Protein 7L0J (pdb70)

CATH classification: 2.10.60.10

Foldseek 3Di:
DAAWDKAWDKDACVVPPWWDPDGIDTQIWIDHHQDVVGDDPAPHADPVLNVQNVCVVVPDDDPDHKDKGAPDWAWDFTWTADPNDIDTDIDIRRHRDGIHID/DDDDPFAKEWWDADPVDDDGPLVQFPWDPPVPDDDIMTTGDAEQKKKWKWKAFDDDIHTHTIDDDNYDDPQACAAAWDWDWDDDPDVGITMTMTMYGHHHRRVDHDDDD

Organism: Homo sapiens (NCBI:txid9606)

Secondary structure (DSSP, 8-state):
--BSEEE--EEE-SSSSSEEE-SEEE--EEESB--SS--SSSPPPPHHHHHHHHHHHTT---SS---EEEEEEEEEEEEEEETTEEEEEEEEEEEEEEEEE-/----SS-EEEEEE-TT-EE-SGGGEEE---SS-SSEEEEESS-S-EEEEEEE-SS-EEEEEEEE-SS--TTTT-SS---EEEEEEETTEEEEEEEE-STTTTS--S---

Sequence (211 aa):
DGPCALRELSVDLRAERSVLIPETYQANNCQGVCGWPQSDRNPRYGNHVVLLLKMQARGAALARPPCCVPTAYAGKLLISLSEERISAHHVPNMVATEC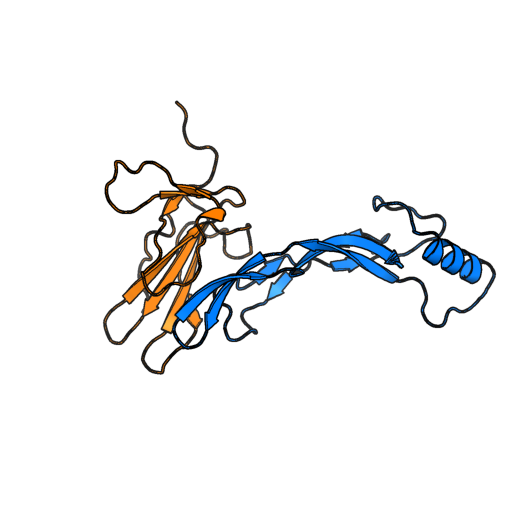GCRHMPPNRRTCVFFEAPGVRGSTKTLGELLDTGTELPRAIRCLYSRCCFGIWNLTQDRAQVEMQGCRDSDEPGCESLHCDPSPRAHPSPGSTLFTCSCGTDFCNANYSHLP

GO terms:
  GO:0005114 type II transforming growth factor beta receptor binding (F, IDA)
  GO:0005576 extracellular region (C, IDA)
  GO:0005576 extracellular region (C, EXP)
  GO:0001880 Mullerian duct regression (P, IMP)
  GO:0005515 protein binding (F, IPI)
  GO:0005179 hormone activity (F, TAS)
  GO:0005576 extracellular region (C, TAS)
  GO:0007267 cell-cell signaling (P, TAS)
  GO:0007530 sex determination (P, TAS)
  GO:0001880 Mullerian duct regression (P, IDA)
  GO:1990262 anti-Mullerian hormone receptor signaling pathway (P, IDA)
  GO:0060391 positive regulation of SMAD protein signal transduction (P, IDA)
  GO:0007548 sex differentiation (P, TAS)
  GO:0010628 positive regulation of gene expression (P, IMP)
  GO:0005102 signaling receptor binding (F, IPI)

Solvent-accessible surface area: 12312 Å² total; per-residue (Å²): 144,30,62,0,34,70,61,148,82,65,48,60,11,124,90,87,221,38,10,0,9,0,46,19,8,62,11,32,67,11,90,23,85,18,30,108,108,30,89,20,252,25,79,155,25,44,123,126,3,27,105,30,9,63,95,67,75,178,73,34,113,32,117,127,67,21,59,17,46,28,48,34,114,43,23,13,20,12,1,14,23,66,156,121,116,10,19,11,78,125,35,81,104,33,19,6,62,65,2,9,6,139,232,147,101,83,128,96,28,5,0,11,23,75,42,16,138,42,19,156,43,32,0,117,94,15,9,72,72,52,123,36,45,122,125,170,84,88,10,0,60,1,68,134,12,113,0,0,2,0,0,14,26,33,57,173,119,188,50,113,50,26,0,10,0,1,9,25,27,86,11,74,27,11,133,36,116,129,6,104,19,48,85,27,11,120,34,30,133,50,22,36,5,26,7,5,24,0,16,45,69,100,13,0,42,106,48,101,130,43,157

Nearest PDB structures (foldseek):
  7l0j-assembly1_B-2  TM=1.009E+00  e=2.112E-21  Homo sapiens
  7ppc-assembly1_I  TM=7.494E-01  e=2.509E-03  Homo sapiens
  7ppc-assembly2_L  TM=6.932E-01  e=8.449E-03  Homo sapiens
  7ppc-assembly1_J  TM=5.714E-01  e=1.013E-01  Homo sapiens
  5j67-assembly2_B  TM=2.934E-01  e=8.381E+00  Homo sapiens

Structure (mmCIF, N/CA/C/O backbone):
data_7L0J
#
_entry.id   7L0J
#
_cell.length_a   66.376
_cell.length_b   66.376
_cell.length_c   125.922
_cell.angle_alpha   90.000
_cell.angle_beta   90.000
_cell.angle_gamma   90.000
#
_symmetry.space_group_name_H-M   'P 41 21 2'
#
loop_
_entity.id
_entity.type
_entity.pdbx_description
1 polymer 'Muellerian-inhibiting factor'
2 polymer 'Anti-Muellerian hormone type-2 receptor'
3 non-polymer 2-acetamido-2-deoxy-beta-D-glucopyranose
4 non-polymer 'SULFATE ION'
#
loop_
_atom_site.group_PDB
_atom_site.id
_atom_site.type_symbol
_atom_site.label_atom_id
_atom_site.label_alt_id
_atom_site.label_comp_id
_atom_site.label_asym_id
_atom_site.label_entity_id
_atom_site.label_seq_id
_atom_site.pdbx_PDB_ins_code
_atom_site.Cartn_x
_atom_site.Cartn_y
_atom_site.Cartn_z
_atom_site.occupancy
_atom_site.B_iso_or_equiv
_atom_site.auth_seq_id
_atom_site.auth_comp_id
_atom_site.auth_asym_id
_atom_site.auth_atom_id
_atom_site.pdbx_PDB_model_num
ATOM 1 N N . ASP A 1 8 ? -17.78833 -17.42435 15.37341 1.000 95.74836 459 ASP A N 1
ATOM 2 C CA . ASP A 1 8 ? -17.67877 -16.56561 14.19977 1.000 97.62017 459 ASP A CA 1
ATOM 3 C C . ASP A 1 8 ? -17.51029 -15.11062 14.63082 1.000 95.33010 459 ASP A C 1
ATOM 4 O O . ASP A 1 8 ? -16.60382 -14.78670 15.39868 1.000 91.71021 459 ASP A O 1
ATOM 9 N N . GLY A 1 9 ? -18.38710 -14.23743 14.13958 1.000 93.09261 460 GLY A N 1
ATOM 10 C CA . GLY A 1 9 ? -18.35739 -12.84198 14.50768 1.000 89.92482 460 GLY A CA 1
ATOM 11 C C . GLY A 1 9 ? -18.00731 -11.93421 13.34610 1.000 89.37451 460 GLY A C 1
ATOM 12 O O . GLY A 1 9 ? -18.03519 -12.33832 12.17935 1.000 88.83303 460 GLY A O 1
ATOM 13 N N . PRO A 1 10 ? -17.66883 -10.68278 13.64638 1.000 84.79911 461 PRO A N 1
ATOM 14 C CA . PRO A 1 10 ? -17.33236 -9.72944 12.58363 1.000 87.58103 461 PRO A CA 1
ATOM 15 C C . PRO A 1 10 ? -15.95653 -10.01258 11.99993 1.000 87.51455 461 PRO A C 1
ATOM 16 O O . PRO A 1 10 ? -15.18465 -10.83062 12.50404 1.000 86.72951 461 PRO A O 1
ATOM 20 N N . CYS A 1 11 ? -15.65805 -9.31179 10.90710 1.000 85.14833 462 CYS A N 1
ATOM 21 C CA . CYS A 1 11 ? -14.36125 -9.44676 10.25569 1.000 79.18623 462 CYS A CA 1
ATOM 22 C C . CYS A 1 11 ? -13.25210 -9.02502 11.20812 1.000 81.22312 462 CYS A C 1
ATOM 23 O O . CYS A 1 11 ? -13.20161 -7.87177 11.64673 1.000 85.17305 462 CYS A O 1
ATOM 26 N N . ALA A 1 12 ? -12.36916 -9.96381 11.53442 1.000 77.52961 463 ALA A N 1
ATOM 27 C CA . ALA A 1 12 ? -11.30056 -9.70062 12.48574 1.000 74.28336 463 ALA A CA 1
ATOM 28 C C . ALA A 1 12 ? -10.15228 -10.66407 12.22282 1.000 70.53612 463 ALA A C 1
ATOM 29 O O . ALA A 1 12 ? -10.26786 -11.61190 11.43984 1.000 73.30357 463 ALA A O 1
ATOM 31 N N . LEU A 1 13 ? -9.03806 -10.40706 12.90146 1.000 68.17827 464 LEU A N 1
ATOM 32 C CA . LEU A 1 13 ? -7.83352 -11.21147 12.76357 1.000 67.32405 464 LEU A CA 1
ATOM 33 C C . LEU A 1 13 ? -7.89776 -12.39610 13.71756 1.000 66.30939 464 LEU A C 1
ATOM 34 O O . LEU A 1 13 ? -8.12086 -12.22138 14.91927 1.000 73.36188 464 LEU A O 1
ATOM 39 N N . ARG A 1 14 ? -7.70475 -13.59663 13.17979 1.000 64.94925 465 ARG A N 1
ATOM 40 C CA . ARG A 1 14 ? -7.75808 -14.83285 13.93760 1.000 66.50893 465 ARG A CA 1
ATOM 41 C C . ARG A 1 14 ? -6.40774 -15.52889 13.85456 1.000 67.11901 465 ARG A C 1
ATOM 42 O O . ARG A 1 14 ? -5.69884 -15.42583 12.84767 1.000 70.08360 465 ARG A O 1
ATOM 50 N N . GLU A 1 15 ? -6.05480 -16.23582 14.92246 1.000 61.92847 466 GLU A N 1
ATOM 51 C CA . GLU A 1 15 ? -4.80824 -16.98411 14.93304 1.000 62.51174 466 GLU A CA 1
ATOM 52 C C . GLU A 1 15 ? -4.88843 -18.15022 13.95788 1.000 65.45954 466 GLU A C 1
ATOM 53 O O . GLU A 1 15 ? -5.94551 -18.76122 13.77860 1.000 66.63869 466 GLU A O 1
ATOM 59 N N . LEU A 1 16 ? -3.76366 -18.44510 13.31173 1.000 64.13292 467 LEU A N 1
ATOM 60 C CA . LEU A 1 16 ? -3.68730 -19.55670 12.37184 1.000 57.78802 467 LEU A CA 1
ATOM 61 C C . LEU A 1 16 ? -2.24224 -20.01393 12.28862 1.000 62.28310 467 LEU A C 1
ATOM 62 O O . LEU A 1 16 ? -1.36981 -19.24075 11.88310 1.000 67.17727 467 LEU A O 1
ATOM 67 N N . SER A 1 17 ? -1.99338 -21.26097 12.67203 1.000 63.86730 468 SER A N 1
ATOM 68 C CA . SER A 1 17 ? -0.65248 -21.81701 12.60706 1.000 61.50410 468 SER A CA 1
ATOM 69 C C . SER A 1 17 ? -0.35570 -22.31748 11.20043 1.000 65.16410 468 SER A C 1
ATOM 70 O O . SER A 1 17 ? -1.20183 -22.94211 10.55454 1.000 71.83160 468 SER A O 1
ATOM 73 N N . VAL A 1 18 ? 0.85204 -22.03221 10.72470 1.000 60.22825 469 VAL A N 1
ATOM 74 C CA . VAL A 1 18 ? 1.32102 -22.48437 9.42283 1.000 59.80245 469 VAL A CA 1
ATOM 75 C C . VAL A 1 18 ? 2.58718 -23.29666 9.63938 1.000 62.39131 469 VAL A C 1
ATOM 76 O O . VAL A 1 18 ? 3.47816 -22.88151 10.39226 1.000 65.62030 469 VAL A O 1
ATOM 80 N N . ASP A 1 19 ? 2.65402 -24.45602 8.99061 1.000 62.29886 470 ASP A N 1
ATOM 81 C CA . ASP A 1 19 ? 3.75831 -25.39207 9.13943 1.000 63.94831 470 ASP A CA 1
ATOM 82 C C . ASP A 1 19 ? 4.69678 -25.24439 7.94785 1.000 63.30465 470 ASP A C 1
ATOM 83 O O . ASP A 1 19 ? 4.26987 -25.38122 6.79659 1.000 66.05597 470 ASP A O 1
ATOM 88 N N . LEU A 1 20 ? 5.96883 -24.96446 8.22514 1.000 70.13557 471 LEU A N 1
ATOM 89 C CA . LEU A 1 20 ? 6.98224 -24.82592 7.18802 1.000 70.56581 471 LEU A CA 1
ATOM 90 C C . LEU A 1 20 ? 7.87229 -26.05438 7.05400 1.000 74.49639 471 LEU A C 1
ATOM 91 O O . LEU A 1 20 ? 8.76729 -26.06262 6.20265 1.000 75.46874 471 LEU A O 1
ATOM 96 N N . ARG A 1 21 ? 7.65863 -27.08689 7.87361 1.000 71.86996 472 ARG A N 1
ATOM 97 C CA . ARG A 1 21 ? 8.37564 -28.34048 7.67614 1.000 73.44372 472 ARG A CA 1
ATOM 98 C C . ARG A 1 21 ? 7.98750 -29.01350 6.36818 1.000 78.18278 472 ARG A C 1
ATOM 99 O O . ARG A 1 21 ? 8.75834 -29.82828 5.85052 1.000 81.87683 472 ARG A O 1
ATOM 107 N N . ALA A 1 22 ? 6.80928 -28.69315 5.82813 1.000 76.18037 473 ALA A N 1
ATOM 108 C CA . ALA A 1 22 ? 6.45872 -29.15509 4.49078 1.000 78.48912 473 ALA A CA 1
ATOM 109 C C . ALA A 1 22 ? 7.37404 -28.53342 3.44486 1.000 81.99957 473 ALA A C 1
ATOM 110 O O . ALA A 1 22 ? 7.81654 -29.21488 2.51221 1.000 85.36050 473 ALA A O 1
ATOM 112 N N . GLU A 1 23 ? 7.66910 -27.24257 3.58608 1.000 82.00357 474 GLU A N 1
ATOM 113 C CA . GLU A 1 23 ? 8.63146 -26.59157 2.70899 1.000 77.59529 474 GLU A CA 1
ATOM 114 C C . GLU A 1 23 ? 10.00291 -27.22986 2.88659 1.000 83.21645 474 GLU A C 1
ATOM 115 O O . GLU A 1 23 ? 10.47385 -27.41622 4.01279 1.000 81.62538 474 GLU A O 1
ATOM 121 N N . ARG A 1 24 ? 10.64343 -27.56071 1.76368 1.000 89.29296 475 ARG A N 1
ATOM 122 C CA . ARG A 1 24 ? 11.82777 -28.41465 1.79767 1.000 91.62962 475 ARG A CA 1
ATOM 123 C C . ARG A 1 24 ? 13.00770 -27.72795 2.47935 1.000 87.73150 475 ARG A C 1
ATOM 124 O O . ARG A 1 24 ? 13.64639 -28.30795 3.36559 1.000 86.66449 475 ARG A O 1
ATOM 132 N N . SER A 1 25 ? 13.31152 -26.49271 2.08550 1.000 84.67605 476 SER A N 1
ATOM 133 C CA . SER A 1 25 ? 14.56474 -25.85528 2.47138 1.000 85.67427 476 SER A CA 1
ATOM 134 C C . SER A 1 25 ? 14.49980 -25.10466 3.79758 1.000 83.95553 476 SER A C 1
ATOM 135 O O . SER A 1 25 ? 15.55466 -24.76091 4.34268 1.000 82.89426 476 SER A O 1
ATOM 138 N N . VAL A 1 26 ? 13.30706 -24.84874 4.33481 1.000 79.32219 477 VAL A N 1
ATOM 139 C CA . VAL A 1 26 ? 13.18773 -24.01075 5.52320 1.000 74.09231 477 VAL A CA 1
ATOM 140 C C . VAL A 1 26 ? 13.69166 -24.76392 6.74761 1.000 70.64813 477 VAL A C 1
ATOM 141 O O . VAL A 1 26 ? 13.23146 -25.87168 7.04995 1.000 74.60706 477 VAL A O 1
ATOM 145 N N . LEU A 1 27 ? 14.64077 -24.15784 7.46156 1.000 66.10206 478 LEU A N 1
ATOM 146 C CA . LEU A 1 27 ? 15.14260 -24.68796 8.72483 1.000 65.73656 478 LEU A CA 1
ATOM 147 C C . LEU A 1 27 ? 14.41422 -24.07921 9.91676 1.000 66.29212 478 LEU A C 1
ATOM 148 O O . LEU A 1 27 ? 14.01567 -24.79435 10.84083 1.000 68.00111 478 LEU A O 1
ATOM 153 N N . ILE A 1 28 ? 14.24557 -22.76150 9.90790 1.000 65.71416 479 ILE A N 1
ATOM 154 C CA . ILE A 1 28 ? 13.58067 -22.03755 10.98542 1.000 58.01990 479 ILE A CA 1
ATOM 155 C C . ILE A 1 28 ? 12.78501 -20.89665 10.36224 1.000 58.63941 479 ILE A C 1
ATOM 156 O O . ILE A 1 28 ? 13.31578 -20.16673 9.51243 1.000 56.25945 479 ILE A O 1
ATOM 161 N N . PRO A 1 29 ? 11.50460 -20.71905 10.72696 1.000 57.11596 480 PRO A N 1
ATOM 162 C CA . PRO A 1 29 ? 10.80633 -21.53746 11.72332 1.000 61.50818 480 PRO A CA 1
ATOM 163 C C . PRO A 1 29 ? 10.29705 -22.85606 11.15411 1.000 66.20224 480 PRO A C 1
ATOM 164 O O . PRO A 1 29 ? 10.37799 -23.07226 9.94618 1.000 70.82567 480 PRO A O 1
ATOM 168 N N . GLU A 1 30 ? 9.78590 -23.73419 12.01558 1.000 66.97136 481 GLU A N 1
ATOM 169 C CA . GLU A 1 30 ? 9.09209 -24.92627 11.54567 1.000 72.11392 481 GLU A CA 1
ATOM 170 C C . GLU A 1 30 ? 7.57816 -24.75805 11.56229 1.000 62.85613 481 GLU A C 1
ATOM 171 O O . GLU A 1 30 ? 6.91046 -25.11873 10.58994 1.000 72.88944 481 GLU A O 1
ATOM 177 N N . THR A 1 31 ? 7.02125 -24.20342 12.63470 1.000 60.43815 482 THR A N 1
ATOM 178 C CA . THR A 1 31 ? 5.64407 -23.73501 12.65487 1.000 63.58985 482 THR A CA 1
ATOM 179 C C . THR A 1 31 ? 5.63204 -22.31087 13.18552 1.000 58.47193 482 THR A C 1
ATOM 180 O O . THR A 1 31 ? 6.45737 -21.94306 14.02643 1.000 58.02134 482 THR A O 1
ATOM 184 N N . TYR A 1 32 ? 4.69784 -21.50454 12.68648 1.000 55.95551 483 TYR A N 1
ATOM 185 C CA . TYR A 1 32 ? 4.63259 -20.12085 13.13832 1.000 56.96263 483 TYR A CA 1
ATOM 186 C C . TYR A 1 32 ? 3.22138 -19.57950 12.97103 1.000 56.41268 483 TYR A C 1
ATOM 187 O O . TYR A 1 32 ? 2.40423 -20.12479 12.22627 1.000 57.91681 483 TYR A O 1
ATOM 196 N N . GLN A 1 33 ? 2.94982 -18.48503 13.67699 1.000 55.58810 484 GLN A N 1
ATOM 197 C CA . GLN A 1 33 ? 1.65661 -17.81488 13.60510 1.000 57.03047 484 GLN A CA 1
ATOM 198 C C . GLN A 1 33 ? 1.62767 -16.90581 12.38286 1.000 59.78289 484 GLN A C 1
ATOM 199 O O . GLN A 1 33 ? 2.25955 -15.84447 12.37207 1.000 60.58374 484 GLN A O 1
ATOM 205 N N . ALA A 1 34 ? 0.90062 -17.32259 11.34793 1.000 58.44962 485 ALA A N 1
ATOM 206 C CA . ALA A 1 34 ? 0.67395 -16.47995 10.18364 1.000 58.11543 485 ALA A CA 1
ATOM 207 C C . ALA A 1 34 ? -0.64324 -15.72451 10.24548 1.000 56.43336 485 ALA A C 1
ATOM 208 O O . ALA A 1 34 ? -0.80254 -14.73331 9.52419 1.000 55.83250 485 ALA A O 1
ATOM 210 N N . ASN A 1 35 ? -1.58310 -16.17981 11.07727 1.000 58.65793 486 ASN A N 1
ATOM 211 C CA . ASN A 1 35 ? -2.88971 -15.55446 11.25345 1.000 55.25730 486 ASN A CA 1
ATOM 212 C C . ASN A 1 35 ? -3.70868 -15.59590 9.97058 1.000 58.72655 486 ASN A C 1
ATOM 213 O O . ASN A 1 35 ? -3.23060 -16.05706 8.92936 1.000 56.92148 486 ASN A O 1
ATOM 218 N N . ASN A 1 36 ? -4.94990 -15.12643 10.04422 1.000 62.18243 487 ASN A N 1
ATOM 219 C CA . ASN A 1 36 ? -5.82513 -15.06791 8.88349 1.000 60.55972 487 ASN A CA 1
ATOM 220 C C . ASN A 1 36 ? -7.02685 -14.21240 9.24120 1.000 62.77645 487 ASN A C 1
ATOM 221 O O . ASN A 1 36 ? -7.44759 -14.17267 10.39748 1.000 66.26478 487 ASN A O 1
ATOM 226 N N . CYS A 1 37 ? -7.57540 -13.53322 8.24393 1.000 65.80148 488 CYS A N 1
ATOM 227 C CA . CYS A 1 37 ? -8.74542 -12.69809 8.45956 1.000 68.87113 488 CYS A CA 1
ATOM 228 C C . CYS A 1 37 ? -10.01097 -13.51514 8.26495 1.000 69.77924 488 CYS A C 1
ATOM 229 O O . CYS A 1 37 ? -10.11707 -14.30203 7.32103 1.000 72.71194 488 CYS A O 1
ATOM 232 N N . GLN A 1 38 ? -10.96987 -13.32641 9.16682 1.000 72.70947 489 GLN A N 1
ATOM 233 C CA . GLN A 1 38 ? -12.19834 -14.10267 9.11705 1.000 77.06508 489 GLN A CA 1
ATOM 234 C C . GLN A 1 38 ? -13.29149 -13.34206 9.84801 1.000 76.20745 489 GLN A C 1
ATOM 235 O O . GLN A 1 38 ? -13.02825 -12.69370 10.86233 1.000 79.29615 489 GLN A O 1
ATOM 241 N N . GLY A 1 39 ? -14.50381 -13.42319 9.33118 1.000 76.06663 490 GLY A N 1
ATOM 242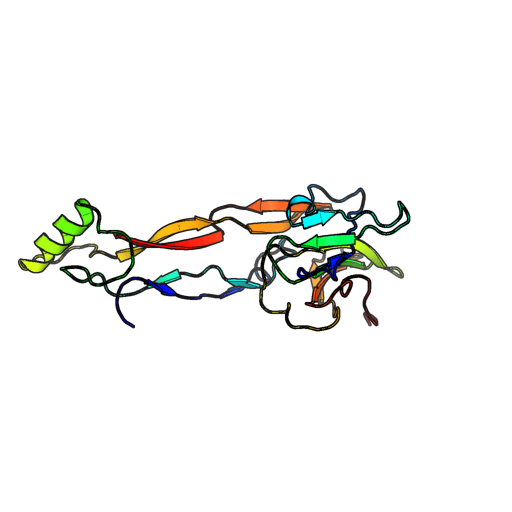 C CA . GLY A 1 39 ? -15.64094 -12.81212 9.98042 1.000 78.68187 490 GLY A CA 1
ATOM 243 C C . GLY A 1 39 ? -16.64346 -12.32810 8.95530 1.000 82.63366 490 GLY A C 1
ATOM 244 O O . GLY A 1 39 ? -16.52057 -12.59094 7.76266 1.000 83.33528 490 GLY A O 1
ATOM 245 N N . VAL A 1 40 ? -17.64183 -11.61087 9.45457 1.000 83.39227 491 VAL A N 1
ATOM 246 C CA . VAL A 1 40 ? -18.73218 -11.09363 8.63838 1.000 85.19496 491 VAL A CA 1
ATOM 247 C C . VAL A 1 40 ? -18.43284 -9.64626 8.28061 1.000 86.78385 491 VAL A C 1
ATOM 248 O O . VAL A 1 40 ? -17.88265 -8.89135 9.09361 1.000 85.82482 491 VAL A O 1
ATOM 252 N N . CYS A 1 41 ? -18.78171 -9.26011 7.05311 1.000 88.18816 492 CYS A N 1
ATOM 253 C CA . CYS A 1 41 ? -18.65444 -7.87703 6.60044 1.000 88.03101 492 CYS A CA 1
ATOM 254 C C . CYS A 1 41 ? -20.04657 -7.25226 6.61607 1.000 86.30612 492 CYS A C 1
ATOM 255 O O . CYS A 1 41 ? -20.70756 -7.09624 5.58949 1.000 85.51219 492 CYS A O 1
ATOM 258 N N . GLY A 1 42 ? -20.49449 -6.89740 7.82010 1.000 86.71990 493 GLY A N 1
ATOM 259 C CA . GLY A 1 42 ? -21.81393 -6.33290 7.99006 1.000 87.49469 493 GLY A CA 1
ATOM 260 C C . GLY A 1 42 ? -21.90008 -4.88936 7.54005 1.000 85.44375 493 GLY A C 1
ATOM 261 O O . GLY A 1 42 ? -20.89912 -4.21441 7.30139 1.000 84.85909 493 GLY A O 1
ATOM 262 N N . TRP A 1 43 ? -23.13706 -4.41399 7.42624 1.000 88.94644 494 TRP A N 1
ATOM 263 C CA . TRP A 1 43 ? -23.39763 -3.04336 7.00962 1.000 87.26083 494 TRP A CA 1
ATOM 264 C C . TRP A 1 43 ? -24.54506 -2.45886 7.82631 1.000 86.21089 494 TRP A C 1
ATOM 265 O O . TRP A 1 43 ? -25.67775 -2.94949 7.73592 1.000 87.99864 494 TRP A O 1
ATOM 276 N N . PRO A 1 44 ? -24.30192 -1.41375 8.63895 1.000 83.89044 495 PRO A N 1
ATOM 277 C CA . PRO A 1 44 ? -23.00767 -0.75701 8.86373 1.000 84.24700 495 PRO A CA 1
ATOM 278 C C . PRO A 1 44 ? -22.02004 -1.64360 9.61225 1.000 88.97451 495 PRO A C 1
ATOM 279 O O . PRO A 1 44 ? -22.42508 -2.60789 10.26065 1.000 91.08535 495 PRO A O 1
ATOM 283 N N . GLN A 1 45 ? -20.73604 -1.31781 9.51564 1.000 85.81303 496 GLN A N 1
ATOM 284 C CA . GLN A 1 45 ? -19.71351 -2.17720 10.08756 1.000 92.22039 496 GLN A CA 1
ATOM 285 C C . GLN A 1 45 ? -19.71389 -2.09105 11.60737 1.000 98.19855 496 GLN A C 1
ATOM 286 O O . GLN A 1 45 ? -19.98992 -1.04290 12.19651 1.000 98.01970 496 GLN A O 1
ATOM 292 N N . SER A 1 46 ? -19.39637 -3.22366 12.24229 1.000 106.12073 497 SER A N 1
ATOM 293 C CA . SER A 1 46 ? -19.26569 -3.32221 13.69524 1.000 111.83983 497 SER A CA 1
ATOM 294 C C . SER A 1 46 ? -18.01333 -4.15756 13.97088 1.000 111.63455 497 SER A C 1
ATOM 295 O O . SER A 1 46 ? -18.08560 -5.34188 14.30697 1.000 112.15040 497 SER A O 1
ATOM 298 N N . ASP A 1 47 ? -16.85141 -3.52818 13.81333 1.000 102.83182 498 ASP A N 1
ATOM 299 C CA . ASP A 1 47 ? -15.57933 -4.19825 14.03964 1.000 103.45494 498 ASP A CA 1
ATOM 300 C C . ASP A 1 47 ? -14.52065 -3.15201 14.35385 1.000 100.97139 498 ASP A C 1
ATOM 301 O O . ASP A 1 47 ? -14.63995 -1.98968 13.95669 1.000 99.63466 498 ASP A O 1
ATOM 306 N N . ARG A 1 48 ? -13.48504 -3.57969 15.07258 1.000 98.09847 499 ARG A N 1
ATOM 307 C CA . ARG A 1 48 ? -12.39326 -2.69585 15.45848 1.000 98.46174 499 ARG A CA 1
ATOM 308 C C . ARG A 1 48 ? -11.33475 -2.55128 14.37154 1.000 97.21191 499 ARG A C 1
ATOM 309 O O . ARG A 1 48 ? -10.24877 -2.03019 14.64859 1.000 98.49408 499 ARG A O 1
ATOM 317 N N . ASN A 1 49 ? -11.62234 -3.00437 13.15535 1.000 95.33845 500 ASN A N 1
ATOM 318 C CA . ASN A 1 49 ? -10.76066 -2.75112 12.01526 1.000 90.45543 500 ASN A CA 1
ATOM 319 C C . ASN A 1 49 ? -10.92699 -1.30843 11.54985 1.000 90.85314 500 ASN A C 1
ATOM 320 O O . ASN A 1 49 ? -11.89505 -0.63683 11.91830 1.000 88.92536 500 ASN A O 1
ATOM 325 N N . PRO A 1 50 ? -9.98669 -0.79844 10.75231 1.000 88.99951 501 PRO A N 1
ATOM 326 C CA . PRO A 1 50 ? -10.17543 0.52752 10.15442 1.000 86.31696 501 PRO A CA 1
ATOM 327 C C . PRO A 1 50 ? -11.46083 0.59201 9.34244 1.000 84.32987 501 PRO A C 1
ATOM 328 O O . PRO A 1 50 ? -12.01831 -0.42496 8.92343 1.000 86.20376 501 PRO A O 1
ATOM 332 N N . ARG A 1 51 ? -11.93589 1.81722 9.13230 1.000 87.85751 502 ARG A N 1
ATOM 333 C CA . ARG A 1 51 ? -13.20922 2.01682 8.45503 1.000 83.29975 502 ARG A CA 1
ATOM 334 C C . ARG A 1 51 ? -13.15354 1.48433 7.02686 1.000 83.50809 502 ARG A C 1
ATOM 335 O O . ARG A 1 51 ? -12.10057 1.47232 6.38289 1.000 81.45945 502 ARG A O 1
ATOM 343 N N . TYR A 1 52 ? -14.30805 1.02938 6.54124 1.000 82.49982 503 TYR A N 1
ATOM 344 C CA . TYR A 1 52 ? -14.39715 0.44425 5.21022 1.000 75.02063 503 TYR A CA 1
ATOM 345 C C . TYR A 1 52 ? -13.97644 1.44471 4.14095 1.000 71.22113 503 TYR A C 1
ATOM 346 O O . TYR A 1 52 ? -14.18451 2.65421 4.26948 1.000 67.61348 503 TYR A O 1
ATOM 355 N N . GLY A 1 53 ? -13.37963 0.92404 3.07200 1.000 67.54662 504 GLY A N 1
ATOM 356 C CA . GLY A 1 53 ? -13.16355 1.73033 1.89327 1.000 62.81816 504 GLY A CA 1
ATOM 357 C C . GLY A 1 53 ? -14.46392 2.01882 1.17150 1.000 62.28491 504 GLY A C 1
ATOM 358 O O . GLY A 1 53 ? -15.45501 1.29918 1.30181 1.000 64.24259 504 GLY A O 1
ATOM 359 N N . ASN A 1 54 ? -14.45747 3.10600 0.39635 1.000 59.45091 505 ASN A N 1
ATOM 360 C CA . ASN A 1 54 ? -15.66748 3.50834 -0.31385 1.000 60.90481 505 ASN A CA 1
ATOM 361 C C . ASN A 1 54 ? -16.14526 2.42699 -1.27658 1.000 62.95702 505 ASN A C 1
ATOM 362 O O . ASN A 1 54 ? -17.35461 2.27800 -1.49148 1.000 62.40124 505 ASN A O 1
ATOM 367 N N . HIS A 1 55 ? -15.21952 1.65338 -1.84878 1.000 59.93772 506 HIS A N 1
ATOM 368 C CA . HIS A 1 55 ? -15.60276 0.62911 -2.81565 1.000 61.78393 506 HIS A CA 1
ATOM 369 C C . HIS A 1 55 ? -16.44421 -0.46227 -2.16225 1.000 64.46572 506 HIS A C 1
ATOM 370 O O . HIS A 1 55 ? -17.53479 -0.79502 -2.64491 1.000 61.39536 506 HIS A O 1
ATOM 377 N N . VAL A 1 56 ? -15.95256 -1.03369 -1.06004 1.000 65.51354 507 VAL A N 1
ATOM 378 C CA . VAL A 1 56 ? -16.70972 -2.07894 -0.38093 1.000 62.01356 507 VAL A CA 1
ATOM 379 C C . VAL A 1 56 ? -17.97530 -1.50345 0.24225 1.000 64.96024 507 VAL A C 1
ATOM 380 O O . VAL A 1 56 ? -18.97612 -2.21242 0.39377 1.000 64.51843 507 VAL A O 1
ATOM 384 N N . VAL A 1 57 ? -17.97065 -0.21277 0.58477 1.000 62.80870 508 VAL A N 1
ATOM 385 C CA . VAL A 1 57 ? -19.18465 0.42500 1.08959 1.000 62.70817 508 VAL A CA 1
ATOM 386 C C . VAL A 1 57 ? -20.25798 0.44431 0.00858 1.000 61.80268 508 VAL A C 1
ATOM 387 O O . VAL A 1 57 ? -21.41657 0.08556 0.25056 1.000 66.67478 508 VAL A O 1
ATOM 391 N N . LEU A 1 58 ? -19.88569 0.85778 -1.20517 1.000 61.16430 509 LEU A N 1
ATOM 392 C CA . LEU A 1 58 ? -20.84258 0.85165 -2.30590 1.000 59.03002 509 LEU A CA 1
ATOM 393 C C . LEU A 1 58 ? -21.27154 -0.56549 -2.66770 1.000 62.49706 509 LEU A C 1
ATOM 394 O O . LEU A 1 58 ? -22.43027 -0.78357 -3.03879 1.000 65.86481 509 LEU A O 1
ATOM 399 N N . LEU A 1 59 ? -20.36565 -1.53902 -2.55066 1.000 61.02998 510 LEU A N 1
ATOM 400 C CA . LEU A 1 59 ? -20.75118 -2.93284 -2.75850 1.000 63.38341 510 LEU A CA 1
ATOM 401 C C . LEU A 1 59 ? -21.81335 -3.36349 -1.75231 1.000 69.20378 510 LEU A C 1
ATOM 402 O O . LEU A 1 59 ? -22.84531 -3.93685 -2.12377 1.000 69.84641 510 LEU A O 1
ATOM 407 N N . LEU A 1 60 ? -21.57114 -3.09607 -0.46643 1.000 68.04445 511 LEU A N 1
ATOM 408 C CA . LEU A 1 60 ? -22.52051 -3.48220 0.57084 1.000 70.20590 511 LEU A CA 1
ATOM 409 C C . LEU A 1 60 ? -23.84543 -2.74947 0.42351 1.000 74.75820 511 LEU A C 1
ATOM 410 O O . LEU A 1 60 ? -24.89848 -3.30358 0.75323 1.000 79.31563 511 LEU A O 1
ATOM 415 N N . LYS A 1 61 ? -23.82060 -1.51170 -0.06899 1.000 71.46621 512 LYS A N 1
ATOM 416 C CA . LYS A 1 61 ? -25.06891 -0.78226 -0.25539 1.000 74.36313 512 LYS A CA 1
ATOM 417 C C . LYS A 1 61 ? -25.83566 -1.26752 -1.47897 1.000 81.16382 512 LYS A C 1
ATOM 418 O O . LYS A 1 61 ? -27.07141 -1.24566 -1.47476 1.000 83.04120 512 LYS A O 1
ATOM 424 N N . MET A 1 62 ? -25.13323 -1.70665 -2.52644 1.000 81.13045 513 MET A N 1
ATOM 425 C CA . MET A 1 62 ? -25.80138 -2.41269 -3.61474 1.000 76.87779 513 MET A CA 1
ATOM 426 C C . MET A 1 62 ? -26.45179 -3.68872 -3.10443 1.000 79.35785 513 MET A C 1
ATOM 427 O O . MET A 1 62 ? -27.60668 -3.98880 -3.42750 1.000 85.68295 513 MET A O 1
ATOM 432 N N . GLN A 1 63 ? -25.71336 -4.45438 -2.30007 1.000 78.63761 514 GLN A N 1
ATOM 433 C CA . GLN A 1 63 ? -26.21719 -5.73216 -1.81187 1.000 81.53128 514 GLN A CA 1
ATOM 434 C C . GLN A 1 63 ? -27.39546 -5.54998 -0.86168 1.000 87.47489 514 GLN A C 1
ATOM 435 O O . GLN A 1 63 ? -28.30804 -6.38449 -0.84095 1.000 85.02312 514 GLN A O 1
ATOM 441 N N . ALA A 1 64 ? -27.39732 -4.46932 -0.07641 1.000 86.32362 515 ALA A N 1
ATOM 442 C CA . ALA A 1 64 ? -28.49470 -4.20784 0.84647 1.000 82.92678 515 ALA A CA 1
ATOM 443 C C . ALA A 1 64 ? -29.78403 -3.84641 0.12430 1.000 84.25555 515 ALA A C 1
ATOM 444 O O . ALA A 1 64 ? -30.86760 -4.03364 0.68727 1.000 88.44968 515 ALA A O 1
ATOM 446 N N . ARG A 1 65 ? -29.69422 -3.33118 -1.09913 1.000 82.13539 516 ARG A N 1
ATOM 447 C CA . ARG A 1 65 ? -30.86748 -3.01957 -1.90139 1.000 81.88569 516 ARG A CA 1
ATOM 448 C C . ARG A 1 65 ? -31.34504 -4.20879 -2.72511 1.000 82.73898 516 ARG A C 1
ATOM 449 O O . ARG A 1 65 ? -32.16562 -4.03175 -3.63122 1.000 82.01628 516 ARG A O 1
ATOM 457 N N . GLY A 1 66 ? -30.85078 -5.40933 -2.43455 1.000 82.63107 517 GLY A N 1
ATOM 458 C CA . GLY A 1 66 ? -31.31035 -6.60142 -3.11712 1.000 85.19453 517 GLY A CA 1
ATOM 459 C C . GLY A 1 66 ? -30.60668 -6.85864 -4.43223 1.000 88.00936 517 GLY A C 1
ATOM 460 O O . GLY A 1 66 ? -31.25518 -7.05584 -5.46430 1.000 93.07776 517 GLY A O 1
ATOM 461 N N . ALA A 1 67 ? -29.27706 -6.85767 -4.40925 1.000 85.72255 518 ALA A N 1
ATOM 462 C CA . ALA A 1 67 ? -28.46604 -7.14482 -5.58512 1.000 84.39353 518 ALA A CA 1
ATOM 463 C C . ALA A 1 67 ? -27.52385 -8.29047 -5.25090 1.000 84.27993 518 ALA A C 1
ATOM 464 O O . ALA A 1 67 ? -26.69596 -8.17153 -4.34146 1.000 89.28647 518 ALA A O 1
ATOM 466 N N . ALA A 1 68 ? -27.65507 -9.39686 -5.97696 1.000 81.46669 519 ALA A N 1
ATOM 467 C CA . ALA A 1 68 ? -26.81391 -10.57009 -5.75366 1.000 81.29697 519 ALA A CA 1
ATOM 468 C C . ALA A 1 68 ? -25.44935 -10.31315 -6.37835 1.000 83.43497 519 ALA A C 1
ATOM 469 O O . ALA A 1 68 ? -25.27580 -10.42853 -7.59364 1.000 85.38564 519 ALA A O 1
ATOM 471 N N . LEU A 1 69 ? -24.47382 -9.95930 -5.54588 1.000 82.08757 520 LEU A N 1
ATOM 472 C CA . LEU A 1 69 ? -23.12527 -9.71469 -6.03745 1.000 77.87187 520 LEU A CA 1
ATOM 473 C C . LEU A 1 69 ? -22.46595 -11.02936 -6.43187 1.000 76.46351 520 LEU A C 1
ATOM 474 O O . LEU A 1 69 ? -22.52231 -12.01210 -5.68594 1.000 79.37031 520 LEU A O 1
ATOM 479 N N . ALA A 1 70 ? -21.84315 -11.04690 -7.61321 1.000 76.68788 521 ALA A N 1
ATOM 480 C CA . ALA A 1 70 ? -21.12878 -12.24147 -8.05176 1.000 76.03087 521 ALA A CA 1
ATOM 481 C C . ALA A 1 70 ? -19.99731 -12.58542 -7.09256 1.000 78.81582 521 ALA A C 1
ATOM 482 O O . ALA A 1 70 ? -19.72002 -13.76433 -6.84183 1.000 79.21349 521 ALA A O 1
ATOM 484 N N . ARG A 1 71 ? -19.33324 -11.56793 -6.54638 1.000 78.86215 522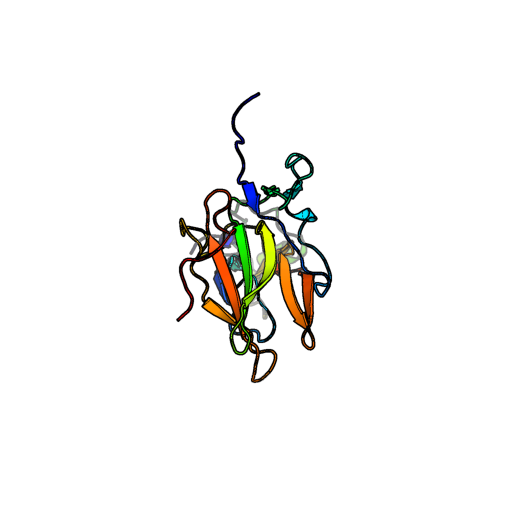 ARG A N 1
ATOM 485 C CA . ARG A 1 71 ? -18.29446 -11.74241 -5.53355 1.000 75.23801 522 ARG A CA 1
ATOM 486 C C . ARG A 1 71 ? -18.62998 -10.78705 -4.39803 1.000 76.73985 522 ARG A C 1
ATOM 487 O O . ARG A 1 71 ? -18.24373 -9.60953 -4.42376 1.000 75.02018 522 ARG A O 1
ATOM 495 N N . PRO A 1 72 ? -19.36050 -11.25562 -3.39117 1.000 78.71263 523 PRO A N 1
ATOM 496 C CA . PRO A 1 72 ? -19.72563 -10.39307 -2.26220 1.000 76.25468 523 PRO A CA 1
ATOM 497 C C . PRO A 1 72 ? -18.49633 -9.98021 -1.47366 1.000 73.58963 523 PRO A C 1
ATOM 498 O O . PRO A 1 72 ? -17.42100 -10.57921 -1.63121 1.000 68.39838 523 PRO A O 1
ATOM 502 N N . PRO A 1 73 ? -18.61104 -8.95247 -0.62860 1.000 75.48150 524 PRO A N 1
ATOM 503 C CA . PRO A 1 73 ? -17.45182 -8.49577 0.14685 1.000 71.27028 524 PRO A CA 1
ATOM 504 C C . PRO A 1 73 ? -16.81116 -9.62395 0.94291 1.000 68.46525 524 PRO A C 1
ATOM 505 O O . PRO A 1 73 ? -17.48052 -10.54417 1.41533 1.000 70.71092 524 PRO A O 1
ATOM 509 N N . CYS A 1 74 ? -15.49412 -9.53545 1.08397 1.000 73.73482 525 CYS A N 1
ATOM 510 C CA . CYS A 1 74 ? -14.67820 -10.59386 1.65264 1.000 68.92257 525 CYS A CA 1
ATOM 511 C C . CYS A 1 74 ? -13.77133 -10.00660 2.72404 1.000 70.81183 525 CYS A C 1
ATOM 512 O O . CYS A 1 74 ? -13.25982 -8.89097 2.57460 1.000 69.83591 525 CYS A O 1
ATOM 515 N N . CYS A 1 75 ? -13.58973 -10.75803 3.80812 1.000 70.56189 526 CYS A N 1
ATOM 516 C CA . CYS A 1 75 ? -12.72321 -10.35795 4.91264 1.000 70.90653 526 CYS A CA 1
ATOM 517 C C . CYS A 1 75 ? -11.30993 -10.84321 4.60870 1.000 69.48372 526 CYS A C 1
ATOM 518 O O . CYS A 1 75 ? -11.02214 -12.04090 4.70783 1.000 72.27010 526 CYS A O 1
ATOM 521 N N . VAL A 1 76 ? -10.43135 -9.91613 4.23867 1.000 66.36820 527 VAL A N 1
ATOM 522 C CA . VAL A 1 76 ? -9.08980 -10.26729 3.77598 1.000 67.13564 527 VAL A CA 1
ATOM 523 C C . VAL A 1 76 ? -8.06528 -9.42763 4.52684 1.000 62.06054 527 VAL A C 1
ATOM 524 O O . VAL A 1 76 ? -8.38697 -8.36205 5.07896 1.000 64.53294 527 VAL A O 1
ATOM 528 N N . PRO A 1 77 ? -6.81333 -9.88671 4.56461 1.000 59.37578 528 PRO A N 1
ATOM 529 C CA . PRO A 1 77 ? -5.74864 -9.06115 5.14335 1.000 59.92676 528 PRO A CA 1
ATOM 530 C C . PRO A 1 77 ? -5.48276 -7.82594 4.30041 1.000 61.33920 528 PRO A C 1
ATOM 531 O O . PRO A 1 77 ? -5.45181 -7.87936 3.06881 1.000 63.22631 528 PRO A O 1
ATOM 535 N N . THR A 1 78 ? -5.29627 -6.70326 4.98548 1.000 58.59142 529 THR A N 1
ATOM 536 C CA . THR A 1 78 ? -4.91192 -5.45510 4.35189 1.000 61.12589 529 THR A CA 1
ATOM 537 C C . THR A 1 78 ? -3.48561 -5.04503 4.67657 1.000 58.44502 529 THR A C 1
ATOM 538 O O . THR A 1 78 ? -3.00213 -4.05403 4.12030 1.000 63.28193 529 THR A O 1
ATOM 542 N N . ALA A 1 79 ? -2.80326 -5.77861 5.55155 1.000 54.30371 530 ALA A N 1
ATOM 543 C CA . ALA A 1 79 ? -1.42881 -5.47555 5.91250 1.000 51.90663 530 ALA A CA 1
ATOM 544 C C . ALA A 1 79 ? -0.73772 -6.76801 6.31296 1.000 51.18309 530 ALA A C 1
ATOM 545 O O . ALA A 1 79 ? -1.36265 -7.67694 6.86473 1.000 55.19190 530 ALA A O 1
ATOM 547 N N . TYR A 1 80 ? 0.55816 -6.84152 6.02608 1.000 52.25083 531 TYR A N 1
ATOM 548 C CA . TYR A 1 80 ? 1.34418 -8.03700 6.27565 1.000 51.03762 531 TYR A CA 1
ATOM 549 C C . TYR A 1 80 ? 2.65937 -7.66466 6.94288 1.000 54.57924 531 TYR A C 1
ATOM 550 O O . TYR A 1 80 ? 3.10919 -6.51716 6.88744 1.000 60.71009 531 TYR A O 1
ATOM 559 N N . ALA A 1 81 ? 3.27610 -8.66050 7.57308 1.000 48.19893 532 ALA A N 1
ATOM 560 C CA . ALA A 1 81 ? 4.60846 -8.52559 8.13648 1.000 50.46315 532 ALA A CA 1
ATOM 561 C C . ALA A 1 81 ? 5.45689 -9.70333 7.68488 1.000 50.89668 532 ALA A C 1
ATOM 562 O O . ALA A 1 81 ? 4.94002 -10.78414 7.39172 1.000 52.95842 532 ALA A O 1
ATOM 564 N N . GLY A 1 82 ? 6.76866 -9.48092 7.62170 1.000 51.71317 533 GLY A N 1
ATOM 565 C CA . GLY A 1 82 ? 7.69448 -10.50942 7.20308 1.000 49.00945 533 GLY A CA 1
ATOM 566 C C . GLY A 1 82 ? 8.19164 -11.35030 8.36461 1.000 55.05658 533 GLY A C 1
ATOM 567 O O . GLY A 1 82 ? 7.80914 -11.16913 9.51970 1.000 54.85140 533 GLY A O 1
ATOM 568 N N . LYS A 1 83 ? 9.06717 -12.29624 8.03267 1.000 57.49176 534 LYS A N 1
ATOM 569 C CA . LYS A 1 83 ? 9.68774 -13.17752 9.01029 1.000 58.64066 534 LYS A CA 1
ATOM 570 C C . LYS A 1 83 ? 11.11873 -13.45836 8.58231 1.000 58.04956 534 LYS A C 1
ATOM 571 O O . LYS A 1 83 ? 11.40686 -13.56100 7.38722 1.000 59.32444 534 LYS A O 1
ATOM 577 N N . LEU A 1 84 ? 12.01430 -13.57631 9.55756 1.000 62.68051 535 LEU A N 1
ATOM 578 C CA . LEU A 1 84 ? 13.39691 -13.95053 9.27303 1.000 62.76409 535 LEU A CA 1
ATOM 579 C C . LEU A 1 84 ? 13.43892 -15.46464 9.12365 1.000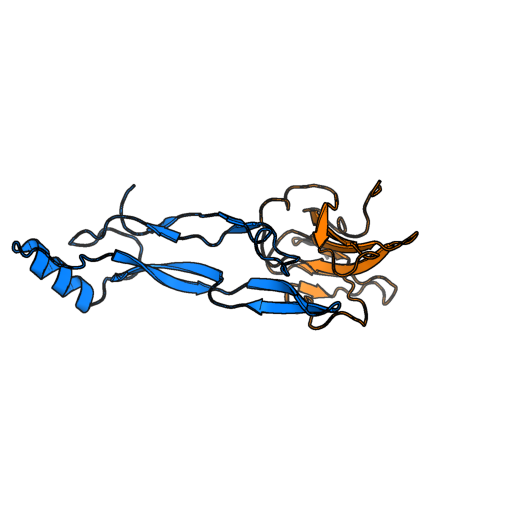 66.75716 535 LEU A C 1
ATOM 580 O O . LEU A 1 84 ? 13.39717 -16.20210 10.11132 1.000 67.49182 535 LEU A O 1
ATOM 585 N N . LEU A 1 85 ? 13.50433 -15.93491 7.88260 1.000 64.20912 536 LEU A N 1
ATOM 586 C CA . LEU A 1 85 ? 13.57162 -17.35860 7.60508 1.000 61.63189 536 LEU A CA 1
ATOM 587 C C . LEU A 1 85 ? 15.02096 -17.79801 7.47492 1.000 61.43799 536 LEU A C 1
ATOM 588 O O . LEU A 1 85 ? 15.83547 -17.12479 6.83520 1.000 66.00041 536 LEU A O 1
ATOM 593 N N . ILE A 1 86 ? 15.33520 -18.92991 8.09146 1.000 59.67264 537 ILE A N 1
ATOM 594 C CA . ILE A 1 86 ? 16.62100 -19.59117 7.92520 1.000 59.26582 537 ILE A CA 1
ATOM 595 C C . ILE A 1 86 ? 16.37805 -20.79081 7.02217 1.000 65.83056 537 ILE A C 1
ATOM 596 O O . ILE A 1 86 ? 15.70923 -21.75107 7.41699 1.000 69.39758 537 ILE A O 1
ATOM 601 N N . SER A 1 87 ? 16.89460 -20.73263 5.80245 1.000 70.48215 538 SER A N 1
ATOM 602 C CA . SER A 1 87 ? 16.67755 -21.77388 4.80937 1.000 71.55672 538 SER A CA 1
ATOM 603 C C . SER A 1 87 ? 18.01777 -22.33570 4.34736 1.000 70.44472 538 SER A C 1
ATOM 604 O O . SER A 1 87 ? 19.08716 -21.88591 4.76385 1.000 72.35261 538 SER A O 1
ATOM 607 N N . LEU A 1 88 ? 17.94698 -23.33656 3.47438 1.000 78.31613 539 LEU A N 1
ATOM 608 C CA . LEU A 1 88 ? 19.12732 -24.03428 2.97548 1.000 85.79759 539 LEU A CA 1
ATOM 609 C C . LEU A 1 88 ? 19.11970 -23.97555 1.45447 1.000 85.52026 539 LEU A C 1
ATOM 610 O O . LEU A 1 88 ? 18.26730 -24.59644 0.81074 1.000 78.76793 539 LEU A O 1
ATOM 615 N N . SER A 1 89 ? 20.05999 -23.22837 0.88276 1.000 90.51113 540 SER A N 1
ATOM 616 C CA . SER A 1 89 ? 20.22537 -23.13832 -0.56102 1.000 96.10320 540 SER A CA 1
ATOM 617 C C . SER A 1 89 ? 21.52938 -23.82336 -0.93872 1.000 97.54841 540 SER A C 1
ATOM 618 O O . SER A 1 89 ? 22.58381 -23.50407 -0.37841 1.000 97.81253 540 SER A O 1
ATOM 621 N N . GLU A 1 90 ? 21.45235 -24.75884 -1.88688 1.000 101.61229 541 GLU A N 1
ATOM 622 C CA . GLU A 1 90 ? 22.55903 -25.66011 -2.22208 1.000 101.82548 541 GLU A CA 1
ATOM 623 C C . GLU A 1 90 ? 22.89067 -26.42702 -0.94732 1.000 96.31692 541 GLU A C 1
ATOM 624 O O . GLU A 1 90 ? 22.03552 -27.19434 -0.47172 1.000 92.09010 541 GLU A O 1
ATOM 630 N N . GLU A 1 91 ? 24.07541 -26.26397 -0.36312 1.000 96.20650 542 GLU A N 1
ATOM 631 C CA . GLU A 1 91 ? 24.39802 -26.82211 0.94382 1.000 93.89827 542 GLU A CA 1
ATOM 632 C C . GLU A 1 91 ? 24.83484 -25.72241 1.90423 1.000 90.14251 542 GLU A C 1
ATOM 633 O O . GLU A 1 91 ? 25.57054 -25.97429 2.86014 1.000 89.29751 542 GLU A O 1
ATOM 639 N N . ARG A 1 92 ? 24.39218 -24.49465 1.64846 1.000 86.99860 543 ARG A N 1
ATOM 640 C CA . ARG A 1 92 ? 24.72669 -23.34203 2.47001 1.000 86.66760 543 ARG A CA 1
ATOM 641 C C . ARG A 1 92 ? 23.47861 -22.81117 3.16228 1.000 81.67174 543 ARG A C 1
ATOM 642 O O . ARG A 1 92 ? 22.39707 -22.74869 2.56616 1.000 80.44531 543 ARG A O 1
ATOM 650 N N . ILE A 1 93 ? 23.64074 -22.42651 4.42190 1.000 78.84233 544 ILE A N 1
ATOM 651 C CA . ILE A 1 93 ? 22.54625 -21.91372 5.23581 1.000 77.96485 544 ILE A CA 1
ATOM 652 C C . ILE A 1 93 ? 22.43878 -20.40946 5.02369 1.000 74.55447 544 ILE A C 1
ATOM 653 O O . ILE A 1 93 ? 23.44694 -19.69321 5.06015 1.000 72.51148 544 ILE A O 1
ATOM 658 N N . SER A 1 94 ? 21.21733 -19.92633 4.80572 1.000 71.11440 545 SER A N 1
ATOM 659 C CA . SER A 1 94 ? 20.97158 -18.51742 4.53097 1.000 76.96235 545 SER A CA 1
ATOM 660 C C . SER A 1 94 ? 19.88231 -17.99696 5.45596 1.000 72.87604 545 SER A C 1
ATOM 661 O O . SER A 1 94 ? 18.78394 -18.55937 5.50511 1.000 73.03029 545 SER A O 1
ATOM 664 N N . ALA A 1 95 ? 20.18532 -16.92272 6.18036 1.000 64.93319 546 ALA A N 1
ATOM 665 C CA . ALA A 1 95 ? 19.20411 -16.21893 6.99889 1.000 59.03954 546 ALA A CA 1
ATOM 666 C C . ALA A 1 95 ? 18.76147 -14.98077 6.22937 1.000 63.32148 546 ALA A C 1
ATOM 667 O O . ALA A 1 95 ? 19.56134 -14.06801 5.99934 1.000 69.56121 546 ALA A O 1
ATOM 669 N N . HIS A 1 96 ? 17.49350 -14.94929 5.82573 1.000 58.31250 547 HIS A N 1
ATOM 670 C CA . HIS A 1 96 ? 16.99786 -13.87748 4.97680 1.000 63.03156 547 HIS A CA 1
ATOM 671 C C . HIS A 1 96 ? 15.58348 -13.50029 5.38799 1.000 64.69839 547 HIS A C 1
ATOM 672 O O . HIS A 1 96 ? 14.81390 -14.33427 5.86937 1.000 68.13029 547 HIS A O 1
ATOM 679 N N . HIS A 1 97 ? 15.25051 -12.22912 5.19082 1.000 57.90706 548 HIS A N 1
ATOM 680 C CA . HIS A 1 97 ? 13.92007 -11.73315 5.50686 1.000 58.75714 548 HIS A CA 1
ATOM 681 C C . HIS A 1 97 ? 12.97177 -12.03667 4.35424 1.000 61.09595 548 HIS A C 1
ATOM 682 O O . HIS A 1 97 ? 13.27192 -11.73323 3.19530 1.000 61.85783 548 HIS A O 1
ATOM 689 N N . VAL A 1 98 ? 11.83426 -12.64392 4.67046 1.000 61.04107 549 VAL A N 1
ATOM 690 C CA . VAL A 1 98 ? 10.81548 -12.99204 3.69147 1.000 54.70875 549 VAL A CA 1
ATOM 691 C C . VAL A 1 98 ? 9.56175 -12.19840 4.03597 1.000 58.29154 549 VAL A C 1
ATOM 692 O O . VAL A 1 98 ? 9.02916 -12.33590 5.14022 1.000 60.58190 549 VAL A O 1
ATOM 696 N N . PRO A 1 99 ? 9.05905 -11.35835 3.14133 1.000 58.90804 550 PRO A N 1
ATOM 697 C CA . PRO A 1 99 ? 7.88897 -10.53803 3.46019 1.000 52.02769 550 PRO A CA 1
ATOM 698 C C . PRO A 1 99 ? 6.58871 -11.30975 3.27131 1.000 55.28433 550 PRO A C 1
ATOM 699 O O . PRO A 1 99 ? 6.56012 -12.42287 2.74639 1.000 62.50655 550 PRO A O 1
ATOM 703 N N . ASN A 1 100 ? 5.49874 -10.68076 3.71985 1.000 53.90349 551 ASN A N 1
ATOM 704 C CA . ASN A 1 100 ? 4.13777 -11.18303 3.50933 1.000 54.60141 551 ASN A CA 1
ATOM 705 C C . ASN A 1 100 ? 3.94763 -12.58036 4.09680 1.000 61.02116 551 ASN A C 1
ATOM 706 O O . ASN A 1 100 ? 3.24399 -13.42051 3.53139 1.000 58.79749 551 ASN A O 1
ATOM 711 N N . MET A 1 101 ? 4.57527 -12.82866 5.24758 1.000 59.97981 552 MET A N 1
ATOM 712 C CA . MET A 1 101 ? 4.46183 -14.10839 5.93403 1.000 53.25581 552 MET A CA 1
ATOM 713 C C . MET A 1 101 ? 3.39191 -14.12199 7.01423 1.000 55.98631 552 MET A C 1
ATOM 714 O O . MET A 1 101 ? 2.88553 -15.19832 7.34818 1.000 60.52455 552 MET A O 1
ATOM 719 N N . VAL A 1 102 ? 3.04187 -12.96637 7.56939 1.000 55.22046 553 VAL A N 1
ATOM 720 C CA . VAL A 1 102 ? 2.09889 -12.87629 8.67476 1.000 51.73350 553 VAL A CA 1
ATOM 721 C C . VAL A 1 102 ? 1.06105 -11.81915 8.33632 1.000 55.55531 553 VAL A C 1
ATOM 722 O O . VAL A 1 102 ? 1.41516 -10.69277 7.97350 1.000 59.46330 553 VAL A O 1
ATOM 726 N N . ALA A 1 103 ? -0.21400 -12.17920 8.45150 1.000 55.93433 554 ALA A N 1
ATOM 727 C CA . ALA A 1 103 ? -1.28426 -11.20012 8.33751 1.000 55.49309 554 ALA A CA 1
ATOM 728 C C . ALA A 1 103 ? -1.39226 -10.42205 9.64248 1.000 58.88517 554 ALA A C 1
ATOM 729 O O . ALA A 1 103 ? -1.48058 -11.01439 10.72285 1.000 58.03806 554 ALA A O 1
ATOM 731 N N . THR A 1 104 ? -1.37849 -9.09286 9.54317 1.000 57.70062 555 THR A N 1
ATOM 732 C CA . THR A 1 104 ? -1.35813 -8.23591 10.71776 1.000 55.41298 555 THR A CA 1
ATOM 733 C C . THR A 1 104 ? -2.56115 -7.31386 10.84100 1.000 56.88443 555 THR A C 1
ATOM 734 O O . THR A 1 104 ? -2.75469 -6.72796 11.91180 1.000 60.20254 555 THR A O 1
ATOM 738 N N . GLU A 1 105 ? -3.36978 -7.16623 9.79506 1.000 55.17603 556 GLU A N 1
ATOM 739 C CA . GLU A 1 105 ? -4.51107 -6.26424 9.83026 1.000 58.93238 556 GLU A CA 1
ATOM 740 C C . GLU A 1 105 ? -5.56238 -6.77157 8.85719 1.000 64.14364 556 GLU A C 1
ATOM 741 O O . GLU A 1 105 ? -5.22513 -7.28579 7.78977 1.000 66.85017 556 GLU A O 1
ATOM 747 N N . CYS A 1 106 ? -6.83184 -6.60816 9.21766 1.000 67.40365 557 CYS A N 1
ATOM 748 C CA . CYS A 1 106 ? -7.93112 -7.13081 8.42346 1.000 65.27493 557 CYS A CA 1
ATOM 749 C C . CYS A 1 106 ? -8.80162 -6.00628 7.88652 1.000 67.57503 557 CYS A C 1
ATOM 750 O O . CYS A 1 106 ? -8.79386 -4.88093 8.39293 1.000 69.61599 557 CYS A O 1
ATOM 753 N N . GLY A 1 107 ? -9.56052 -6.33712 6.84657 1.000 63.40042 558 GLY A N 1
ATOM 754 C CA . GLY A 1 107 ? -10.50178 -5.39680 6.27123 1.000 67.12953 558 GLY A CA 1
ATOM 755 C C . GLY A 1 107 ? -11.47885 -6.13748 5.39019 1.000 71.68540 558 GLY A C 1
ATOM 756 O O . GLY A 1 107 ? -11.35447 -7.34173 5.15784 1.000 70.97069 558 GLY A O 1
ATOM 757 N N . CYS A 1 108 ? -12.47060 -5.39815 4.90853 1.000 71.26888 559 CYS A N 1
ATOM 758 C CA . CYS A 1 108 ? -13.48567 -5.93325 4.01417 1.000 68.39486 559 CYS A CA 1
ATOM 759 C C . CYS A 1 108 ? -13.32970 -5.29065 2.64522 1.000 68.61774 559 CYS A C 1
ATOM 760 O O . CYS A 1 108 ? -13.25507 -4.06216 2.53546 1.000 69.77612 559 CYS A O 1
ATOM 763 N N . ARG A 1 109 ? -13.26485 -6.11990 1.61074 1.000 66.45950 560 ARG A N 1
ATOM 764 C CA . ARG A 1 109 ? -13.08136 -5.61214 0.25597 1.000 62.48570 560 ARG A CA 1
ATOM 765 C C . ARG A 1 109 ? -13.96225 -6.33921 -0.75040 1.000 68.35374 560 ARG A C 1
ATOM 766 O O . ARG A 1 109 ? -14.28753 -7.51174 -0.57696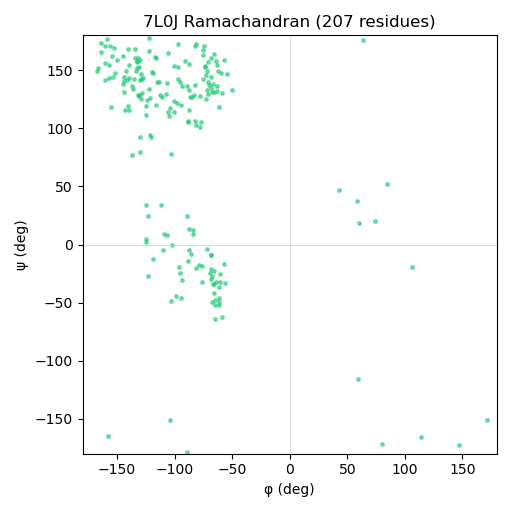 1.000 68.26115 560 ARG A O 1
ATOM 775 N N . HIS B 2 3 ? 23.69000 -3.21376 36.60708 1.000 86.38441 16 HIS B N 1
ATOM 776 C CA . HIS B 2 3 ? 22.71477 -2.43389 37.36066 1.000 87.48165 16 HIS B CA 1
ATOM 777 C C . HIS B 2 3 ? 21.61275 -3.33599 37.92269 1.000 92.91388 16 HIS B C 1
ATOM 778 O O . HIS B 2 3 ? 21.39173 -3.37326 39.13392 1.000 96.89857 16 HIS B O 1
ATOM 785 N N . MET B 2 4 ? 20.93802 -4.06125 37.03934 1.000 84.88310 17 MET B N 1
ATOM 786 C CA . MET B 2 4 ? 19.87586 -4.99125 37.39089 1.000 74.75508 17 MET B CA 1
ATOM 787 C C . MET B 2 4 ? 19.93484 -6.18734 36.45034 1.000 71.07263 17 MET B C 1
ATOM 788 O O . MET B 2 4 ? 20.56818 -6.11764 35.39376 1.000 70.84572 17 MET B O 1
ATOM 793 N N . PRO B 2 5 ? 19.29755 -7.30026 36.81705 1.000 63.75868 18 PRO B N 1
ATOM 794 C CA . PRO B 2 5 ? 19.31500 -8.46447 35.93606 1.000 60.53460 18 PRO B CA 1
ATOM 795 C C . PRO B 2 5 ? 18.62101 -8.15515 34.62123 1.000 61.83407 18 PRO B C 1
ATOM 796 O O . PRO B 2 5 ? 17.74918 -7.26966 34.55496 1.000 60.77305 18 PRO B O 1
ATOM 800 N N . PRO B 2 6 ? 18.97700 -8.86666 33.55161 1.000 60.14619 19 PRO B N 1
ATOM 801 C CA . PRO B 2 6 ? 18.32893 -8.61857 32.25406 1.000 59.71868 19 PRO B CA 1
ATOM 802 C C . PRO B 2 6 ? 16.85348 -8.99109 32.29238 1.000 61.31466 19 PRO B C 1
ATOM 803 O O . PRO B 2 6 ? 16.48216 -10.07310 32.75164 1.000 64.76437 19 PRO B O 1
ATOM 807 N N . ASN B 2 7 ? 16.00996 -8.07587 31.81458 1.000 59.03558 20 ASN B N 1
ATOM 808 C CA . ASN B 2 7 ? 14.58319 -8.35142 31.71794 1.000 60.05443 20 ASN B CA 1
ATOM 809 C C . ASN B 2 7 ? 14.23486 -9.15883 30.47921 1.000 59.95967 20 ASN B C 1
ATOM 810 O O . ASN B 2 7 ? 13.17036 -9.78432 30.44120 1.000 64.89956 20 ASN B O 1
ATOM 815 N N . ARG B 2 8 ? 15.10342 -9.15816 29.47549 1.000 56.14530 21 ARG B N 1
ATOM 816 C CA . ARG B 2 8 ? 14.87276 -9.84597 28.21680 1.000 53.53519 21 ARG B CA 1
ATOM 817 C C . ARG B 2 8 ? 15.71842 -11.11026 28.14426 1.000 51.62232 21 ARG B C 1
ATOM 818 O O . ARG B 2 8 ? 16.66068 -11.30847 28.91540 1.000 53.66921 21 ARG B O 1
ATOM 826 N N . ARG B 2 9 ? 15.35839 -11.96880 27.19525 1.000 49.10479 22 ARG B N 1
ATOM 827 C CA . ARG B 2 9 ? 16.02675 -13.25103 27.02965 1.000 42.62309 22 ARG B CA 1
ATOM 828 C C . ARG B 2 9 ? 17.43280 -13.06322 26.47112 1.000 47.19682 22 ARG B C 1
ATOM 829 O O . ARG B 2 9 ? 17.66273 -12.22836 25.59238 1.000 47.16846 22 ARG B O 1
ATOM 837 N N . THR B 2 10 ? 18.37842 -13.84567 26.98998 1.000 49.64765 23 THR B N 1
ATOM 838 C CA . THR B 2 10 ? 19.74472 -13.87953 26.48560 1.000 50.92432 23 THR B CA 1
ATOM 839 C C . THR B 2 10 ? 20.03772 -15.25815 25.90941 1.000 51.58405 23 THR B C 1
ATOM 840 O O . THR B 2 10 ? 19.63369 -16.27760 26.47650 1.000 52.77063 23 THR B O 1
ATOM 844 N N . CYS B 2 11 ? 20.75135 -15.28178 24.78711 1.000 51.52829 24 CYS B N 1
ATOM 845 C CA . CYS B 2 11 ? 21.03695 -16.49993 24.04804 1.000 51.02378 24 CYS B CA 1
ATOM 846 C C . CYS B 2 11 ? 22.51498 -16.55767 23.69991 1.000 55.23976 24 CYS B C 1
ATOM 847 O O . CYS B 2 11 ? 23.20674 -15.53819 23.66298 1.000 57.08805 24 CYS B O 1
ATOM 850 N N . VAL B 2 12 ? 22.99200 -17.77471 23.44046 1.000 57.37921 25 VAL B N 1
ATOM 851 C CA . VAL B 2 12 ? 24.28533 -17.94187 22.79612 1.000 51.22979 25 VAL B CA 1
ATOM 852 C C . VAL B 2 12 ? 24.16773 -17.48222 21.35096 1.000 53.01181 25 VAL B C 1
ATOM 853 O O . VAL B 2 12 ? 23.16831 -17.75912 20.67294 1.000 52.62442 25 VAL B O 1
ATOM 857 N N . PHE B 2 13 ? 25.17223 -16.75183 20.87473 1.000 53.64706 26 PHE B N 1
ATOM 858 C CA . PHE B 2 13 ? 25.19242 -16.25980 19.50579 1.000 55.93492 26 PHE B CA 1
ATOM 859 C C . PHE B 2 13 ? 26.42772 -16.79089 18.79773 1.000 56.35884 26 PHE B C 1
ATOM 860 O O . PHE B 2 13 ? 27.55198 -16.61791 19.28087 1.000 55.87061 26 PHE B O 1
ATOM 868 N N . PHE B 2 14 ? 26.21052 -17.43361 17.65526 1.000 55.16263 27 PHE B N 1
ATOM 869 C CA . PHE B 2 14 ? 27.29699 -17.92801 16.82769 1.000 56.76834 27 PHE B CA 1
ATOM 870 C C . PHE B 2 14 ? 26.76468 -18.14908 15.42212 1.000 60.90269 27 PHE B C 1
ATOM 871 O O . PHE B 2 14 ? 25.62688 -18.59167 15.24777 1.000 59.97129 27 PHE B O 1
ATOM 879 N N . GLU B 2 15 ? 27.59178 -17.83231 14.42901 1.000 59.67801 28 GLU B N 1
ATOM 880 C CA . GLU B 2 15 ? 27.26159 -18.06739 13.02873 1.000 62.52557 28 GLU B CA 1
ATOM 881 C C . GLU B 2 15 ? 28.53575 -18.47687 12.30933 1.000 67.67552 28 GLU B C 1
ATOM 882 O O . GLU B 2 15 ? 29.48016 -17.68690 12.21946 1.000 68.85909 28 GLU B O 1
ATOM 888 N N . ALA B 2 16 ? 28.56105 -19.71459 11.81180 1.000 74.21673 29 ALA B N 1
ATOM 889 C CA . ALA B 2 16 ? 29.74710 -20.25671 11.17319 1.000 68.37283 29 ALA B CA 1
ATOM 890 C C . ALA B 2 16 ? 30.07473 -19.47293 9.90320 1.000 72.02446 29 ALA B C 1
ATOM 891 O O . ALA B 2 16 ? 29.20608 -18.80693 9.33204 1.000 72.92446 29 ALA B O 1
ATOM 893 N N . PRO B 2 17 ? 31.33305 -19.52605 9.45152 1.000 70.11090 30 PRO B N 1
ATOM 894 C CA . PRO B 2 17 ? 31.69744 -18.79787 8.22444 1.000 65.66431 30 PRO B CA 1
ATOM 895 C C . PRO B 2 17 ? 30.85515 -19.17144 7.01673 1.000 68.75440 30 PRO B C 1
ATOM 896 O O . PRO B 2 17 ? 30.59050 -18.30929 6.17063 1.000 71.93169 30 PRO B O 1
ATOM 900 N N . GLY B 2 18 ? 30.41531 -20.42406 6.90937 1.000 67.52687 31 GLY B N 1
ATOM 901 C CA . GLY B 2 18 ? 29.61365 -20.81685 5.76690 1.000 72.74746 31 GLY B CA 1
ATOM 902 C C . GLY B 2 18 ? 28.20201 -20.26299 5.76272 1.000 82.48505 31 GLY B C 1
ATOM 903 O O . GLY B 2 18 ? 27.47292 -20.48667 4.78854 1.000 82.91802 31 GLY B O 1
ATOM 904 N N . VAL B 2 19 ? 27.80489 -19.55144 6.81363 1.000 78.62128 32 VAL B N 1
ATOM 905 C CA . VAL B 2 19 ? 26.43774 -19.05745 6.93091 1.000 77.75273 32 VAL B CA 1
ATOM 906 C C . VAL B 2 19 ? 26.30909 -17.73858 6.18292 1.000 74.65231 32 VAL B C 1
ATOM 907 O O . VAL B 2 19 ? 27.08304 -16.80123 6.41070 1.000 72.23648 32 VAL B O 1
ATOM 911 N N . ARG B 2 20 ? 25.32563 -17.66012 5.29409 1.000 76.73771 33 ARG B N 1
ATOM 912 C CA . ARG B 2 20 ? 25.00557 -16.41907 4.60804 1.000 76.62521 33 ARG B CA 1
ATOM 913 C C . ARG B 2 20 ? 23.88356 -15.70646 5.34960 1.000 72.48376 33 ARG B C 1
ATOM 914 O O . ARG B 2 20 ? 22.94090 -16.33884 5.83155 1.000 74.69148 33 ARG B O 1
ATOM 922 N N . GLY B 2 21 ? 23.99413 -14.38693 5.44393 1.000 68.76754 34 GLY B N 1
ATOM 923 C CA . GLY B 2 21 ? 23.06523 -13.62006 6.23838 1.000 60.54798 34 GLY B CA 1
ATOM 924 C C . GLY B 2 21 ? 23.42296 -13.68129 7.71050 1.000 64.23998 34 GLY B C 1
ATOM 925 O O . GLY B 2 21 ? 24.47306 -14.19283 8.11137 1.000 65.70237 34 GLY B O 1
ATOM 926 N N . SER B 2 22 ? 22.51926 -13.15248 8.53114 1.000 63.55541 35 SER B N 1
ATOM 927 C CA . SER B 2 22 ? 22.76091 -13.11272 9.96536 1.000 58.28920 35 SER B CA 1
ATOM 928 C C . SER B 2 22 ? 21.44332 -12.92882 10.70119 1.000 56.96976 35 SER B C 1
ATOM 929 O O . SER B 2 22 ? 20.46608 -12.41609 10.15034 1.000 54.74357 35 SER B O 1
ATOM 932 N N . THR B 2 23 ? 21.43588 -13.36227 11.96170 1.000 57.54628 36 THR B N 1
ATOM 933 C CA . THR B 2 23 ? 20.32861 -13.11836 12.87672 1.000 58.05949 36 THR B CA 1
ATOM 934 C C . THR B 2 23 ? 20.66726 -12.07438 13.93526 1.000 55.92184 36 THR B C 1
ATOM 935 O O . THR B 2 23 ? 19.88122 -11.87442 14.86674 1.000 55.51921 36 THR B O 1
ATOM 939 N N . LYS B 2 24 ? 21.81739 -11.40322 13.81469 1.000 55.14417 37 LYS B N 1
ATOM 940 C CA . LYS B 2 24 ? 22.20812 -10.39394 14.79483 1.000 54.83257 37 LYS B CA 1
ATOM 941 C C . LYS B 2 24 ? 21.20736 -9.24741 14.88360 1.000 55.81021 37 LYS B C 1
ATOM 942 O O . LYS B 2 24 ? 21.11867 -8.59849 15.93057 1.000 56.79285 37 LYS B O 1
ATOM 948 N N . THR B 2 25 ? 20.44411 -8.99080 13.81947 1.000 56.00378 38 THR B N 1
ATOM 949 C CA . THR B 2 25 ? 19.40739 -7.96717 13.86204 1.000 50.74414 38 THR B CA 1
ATOM 950 C C . THR B 2 25 ? 18.24224 -8.34368 14.76713 1.000 50.77122 38 THR B C 1
ATOM 951 O O . THR B 2 25 ? 17.37655 -7.49734 15.01015 1.000 58.42676 38 THR B O 1
ATOM 955 N N . LEU B 2 26 ? 18.18976 -9.58015 15.25861 1.000 56.73369 39 LEU B N 1
ATOM 956 C CA . LEU B 2 26 ? 17.12724 -10.01085 16.15509 1.000 50.60870 39 LEU B CA 1
ATOM 957 C C . LEU B 2 26 ? 17.44069 -9.72726 17.61776 1.000 46.68346 39 LEU B C 1
ATOM 958 O O . LEU B 2 26 ? 16.58752 -9.96121 18.48079 1.000 48.63918 39 LEU B O 1
ATOM 963 N N . GLY B 2 27 ? 18.63302 -9.23252 17.91638 1.000 44.19291 40 GLY B N 1
ATOM 964 C CA . GLY B 2 27 ? 18.96520 -8.88648 19.27494 1.000 47.48493 40 GLY B CA 1
ATOM 965 C C . GLY B 2 27 ? 20.09463 -7.88433 19.32094 1.000 49.25393 40 GLY B C 1
ATOM 966 O O . GLY B 2 27 ? 20.42886 -7.24313 18.32281 1.000 53.99488 40 GLY B O 1
ATOM 967 N N . GLU B 2 28 ? 20.67218 -7.75116 20.50839 1.000 47.44936 41 GLU B N 1
ATOM 968 C CA . GLU B 2 28 ? 21.81599 -6.88012 20.74260 1.000 51.78047 41 GLU B CA 1
ATOM 969 C C . GLU B 2 28 ? 22.93329 -7.71818 21.34397 1.000 52.47562 41 GLU B C 1
ATOM 970 O O . GLU B 2 28 ? 22.72909 -8.38571 22.36238 1.000 53.41901 41 GLU B O 1
ATOM 976 N N . LEU B 2 29 ? 24.09897 -7.70241 20.70529 1.000 48.27265 42 LEU B N 1
ATOM 977 C CA . LEU B 2 29 ? 25.24065 -8.44130 21.22509 1.000 51.53735 42 LEU B CA 1
ATOM 978 C C . LEU B 2 29 ? 25.71771 -7.81781 22.52961 1.000 56.78612 42 LEU B C 1
ATOM 979 O O . LEU B 2 29 ? 25.89004 -6.59926 22.62257 1.000 60.52721 42 LEU B O 1
ATOM 984 N N . LEU B 2 30 ? 25.92096 -8.65339 23.53985 1.000 63.58668 43 LEU B N 1
ATOM 985 C CA . LEU B 2 30 ? 26.43344 -8.20708 24.82304 1.000 66.53078 43 LEU B CA 1
ATOM 986 C C . LEU B 2 30 ? 27.95492 -8.29305 24.84418 1.000 77.87904 43 LEU B C 1
ATOM 987 O O . LEU B 2 30 ? 28.57263 -9.03850 24.07942 1.000 80.11498 43 LEU B O 1
ATOM 992 N N . ASP B 2 31 ? 28.55860 -7.51219 25.73580 1.000 84.14151 44 ASP B N 1
ATOM 993 C CA . ASP B 2 31 ? 29.99376 -7.60635 25.97464 1.000 97.81920 44 ASP B CA 1
ATOM 994 C C . ASP B 2 31 ? 30.24629 -8.83429 26.84090 1.000 101.63900 44 ASP B C 1
ATOM 995 O O . ASP B 2 31 ? 29.94909 -8.82964 28.03995 1.000 101.44818 44 ASP B O 1
ATOM 1000 N N . THR B 2 32 ? 30.77721 -9.89424 26.23166 1.000 104.24411 45 THR B N 1
ATOM 1001 C CA . THR B 2 32 ? 31.01715 -11.15873 26.91263 1.000 107.67722 45 THR B CA 1
ATOM 1002 C C . THR B 2 32 ? 32.39981 -11.22192 27.55303 1.000 115.13771 45 THR B C 1
ATOM 1003 O O . THR B 2 32 ? 32.92955 -12.32077 27.76282 1.000 111.74038 45 THR B O 1
ATOM 1007 N N . GLY B 2 33 ? 32.98650 -10.07012 27.87372 1.000 115.79999 46 GLY B N 1
ATOM 1008 C CA . GLY B 2 33 ? 34.37649 -10.01997 28.27325 1.000 121.40181 46 GLY B CA 1
ATOM 1009 C C . GLY B 2 33 ? 35.34447 -10.19783 27.12709 1.000 125.35198 46 GLY B C 1
ATOM 1010 O O . GLY B 2 33 ? 36.51131 -10.52937 27.35953 1.000 125.83669 46 GLY B O 1
ATOM 1011 N N . THR B 2 34 ? 34.89504 -9.95911 25.89402 1.000 123.92770 47 THR B N 1
ATOM 1012 C CA . THR B 2 34 ? 35.64530 -10.26304 24.66774 1.000 127.53017 47 THR B CA 1
ATOM 1013 C C . THR B 2 34 ? 36.30964 -11.63757 24.75587 1.000 124.25455 47 THR B C 1
ATOM 1014 O O . THR B 2 34 ? 37.49022 -11.82226 24.44955 1.000 120.55313 47 THR B O 1
ATOM 1018 N N . GLU B 2 35 ? 35.52093 -12.61420 25.20297 1.000 122.42219 48 GLU B N 1
ATOM 1019 C CA . GLU B 2 35 ? 35.95267 -13.99935 25.31339 1.000 120.93342 48 GLU B CA 1
ATOM 1020 C C . GLU B 2 35 ? 34.79525 -14.89899 24.90062 1.000 112.50990 48 GLU B C 1
ATOM 1021 O O . GLU B 2 35 ? 33.63624 -14.61366 25.20821 1.000 110.18204 48 GLU B O 1
ATOM 1027 N N . LEU B 2 36 ? 35.11771 -15.98551 24.20362 1.000 111.67678 49 LEU B N 1
ATOM 1028 C CA . LEU B 2 36 ? 34.11332 -16.75700 23.48617 1.000 100.98155 49 LEU B CA 1
ATOM 1029 C C . LEU B 2 36 ? 33.23859 -17.56360 24.44882 1.000 98.92440 49 LEU B C 1
ATOM 1030 O O . LEU B 2 36 ? 33.67341 -17.92520 25.54394 1.000 104.46007 49 LEU B O 1
ATOM 1035 N N . PRO B 2 37 ? 31.98276 -17.86015 24.06280 1.000 96.90526 50 PRO B N 1
ATOM 1036 C CA . PRO B 2 37 ? 31.31742 -17.36988 22.85373 1.000 91.67692 50 PRO B CA 1
ATOM 1037 C C . PRO B 2 37 ? 30.42425 -16.16174 23.12615 1.000 90.34317 50 PRO B C 1
ATOM 1038 O O . PRO B 2 37 ? 30.21186 -15.79600 24.28275 1.000 91.51833 50 PRO B O 1
ATOM 1042 N N . ARG B 2 38 ? 29.89699 -15.56005 22.06375 1.000 81.37053 51 ARG B N 1
ATOM 1043 C CA . ARG B 2 38 ? 29.12075 -14.33733 22.20254 1.000 75.27338 51 ARG B CA 1
ATOM 1044 C C . ARG B 2 38 ? 27.74136 -14.62401 22.78910 1.000 70.67472 51 ARG B C 1
ATOM 1045 O O . ARG B 2 38 ? 27.19175 -15.71932 22.64909 1.000 63.29758 51 ARG B O 1
ATOM 1053 N N . ALA B 2 39 ? 27.18046 -13.61394 23.44708 1.000 67.77938 52 ALA B N 1
ATOM 1054 C CA . ALA B 2 39 ? 25.81624 -13.64836 23.94623 1.000 53.25313 52 ALA B CA 1
ATOM 1055 C C . ALA B 2 39 ? 25.02250 -12.52226 23.30056 1.000 57.42919 52 ALA B C 1
ATOM 1056 O O . ALA B 2 39 ? 25.56561 -11.45941 22.98952 1.000 58.54797 52 ALA B O 1
ATOM 1058 N N . ILE B 2 40 ? 23.73035 -12.75863 23.09962 1.000 54.26338 53 ILE B N 1
ATOM 1059 C CA . ILE B 2 40 ? 22.86257 -11.79276 22.43500 1.000 52.93697 53 ILE B CA 1
ATOM 1060 C C . ILE B 2 40 ? 21.55349 -11.69598 23.20938 1.000 51.39944 53 ILE B C 1
ATOM 1061 O O . ILE B 2 40 ? 20.97445 -12.71357 23.59675 1.000 50.71806 53 ILE B O 1
ATOM 1066 N N . ARG B 2 41 ? 21.10029 -10.47444 23.45660 1.000 50.99559 54 ARG B N 1
ATOM 1067 C CA . ARG B 2 41 ? 19.86715 -10.21854 24.18762 1.000 46.19282 54 ARG B CA 1
ATOM 1068 C C . ARG B 2 41 ? 18.76146 -9.95902 23.17164 1.000 43.55167 54 ARG B C 1
ATOM 1069 O O . ARG B 2 41 ? 18.87321 -9.04092 22.35581 1.000 49.83538 54 ARG B O 1
ATOM 1077 N N . CYS B 2 42 ? 17.70711 -10.76735 23.21592 1.000 46.24155 55 CYS B N 1
ATOM 1078 C CA . CYS B 2 42 ? 16.71547 -10.75849 22.14983 1.000 48.68198 55 CYS B CA 1
ATOM 1079 C C . CYS B 2 42 ? 15.80819 -9.53881 22.23649 1.000 49.08862 55 CYS B C 1
ATOM 1080 O O . CYS B 2 42 ? 15.41701 -9.10400 23.32314 1.000 50.21597 55 CYS B O 1
ATOM 1083 N N . LEU B 2 43 ? 15.45841 -9.00068 21.06903 1.000 48.94247 56 LEU B N 1
ATOM 1084 C CA . LEU B 2 43 ? 14.58140 -7.84322 20.96695 1.000 45.14766 56 LEU B CA 1
ATOM 1085 C C . LEU B 2 43 ? 13.11893 -8.20704 20.77074 1.000 47.86287 56 LEU B C 1
ATOM 1086 O O . LEU B 2 43 ? 12.24351 -7.45676 21.21277 1.000 53.47914 56 LEU B O 1
ATOM 1091 N N . TYR B 2 44 ? 12.82643 -9.33608 20.12695 1.000 50.97776 57 TYR B N 1
ATOM 1092 C CA . TYR B 2 44 ? 11.46824 -9.63184 19.69859 1.000 45.51875 57 TYR B CA 1
ATOM 1093 C C . TYR B 2 44 ? 10.91803 -10.95553 20.20640 1.000 42.55464 57 TYR B C 1
ATOM 1094 O O . TYR B 2 44 ? 9.80560 -11.32640 19.81383 1.000 44.43330 57 TYR B O 1
ATOM 1103 N N . SER B 2 45 ? 11.64188 -11.67769 21.05777 1.000 39.04653 58 SER B N 1
ATOM 1104 C CA . SER B 2 45 ? 11.14035 -12.95010 21.56208 1.000 48.15242 58 SER B CA 1
ATOM 1105 C C . SER B 2 45 ? 11.88353 -13.31075 22.83735 1.000 45.23046 58 SER B C 1
ATOM 1106 O O . SER B 2 45 ? 12.86384 -12.66666 23.21560 1.000 51.30807 58 SER B O 1
ATOM 1109 N N . ARG B 2 46 ? 11.39617 -14.35933 23.49879 1.000 50.79978 59 ARG B N 1
ATOM 1110 C CA . ARG B 2 46 ? 12.07355 -14.95923 24.64047 1.000 51.98223 59 ARG B CA 1
ATOM 1111 C C . ARG B 2 46 ? 12.59370 -16.35044 24.29956 1.000 50.41045 59 ARG B C 1
ATOM 1112 O O . ARG B 2 46 ? 12.62525 -17.23962 25.15377 1.000 46.53189 59 ARG B O 1
ATOM 1120 N N . CYS B 2 47 ? 13.01502 -16.54182 23.05207 1.000 49.81736 60 CYS B N 1
ATOM 1121 C CA . CYS B 2 47 ? 13.28384 -17.86218 22.50571 1.000 50.62109 60 CYS B CA 1
ATOM 1122 C C . CYS B 2 47 ? 14.64656 -17.87488 21.82766 1.000 50.82786 60 CYS B C 1
ATOM 1123 O O . CYS B 2 47 ? 14.93463 -17.01701 20.98679 1.000 51.34397 60 CYS B O 1
ATOM 1126 N N . CYS B 2 48 ? 15.48168 -18.83843 22.20767 1.000 49.40083 61 CYS B N 1
ATOM 1127 C CA . CYS B 2 48 ? 16.76412 -19.09759 21.57192 1.000 44.68076 61 CYS B CA 1
ATOM 1128 C C . CYS B 2 48 ? 16.64399 -20.28159 20.62303 1.000 52.24695 61 CYS B C 1
ATOM 1129 O O . CYS B 2 48 ? 15.80109 -21.16559 20.80629 1.000 56.40620 61 CYS B O 1
ATOM 1132 N N . PHE B 2 49 ? 17.50840 -20.29836 19.61094 1.000 51.79803 62 PHE B N 1
ATOM 1133 C CA . PHE B 2 49 ? 17.53389 -21.37369 18.63426 1.000 45.49219 62 PHE B CA 1
ATOM 1134 C C . PHE B 2 49 ? 18.96440 -21.84674 18.42727 1.000 51.54966 62 PHE B C 1
ATOM 1135 O O . PHE B 2 49 ? 19.92962 -21.11759 18.67129 1.000 51.75830 62 PHE B O 1
ATOM 1143 N N . GLY B 2 50 ? 19.07947 -23.08622 17.96239 1.000 51.96790 63 GLY B N 1
ATOM 1144 C CA . GLY B 2 50 ? 20.36082 -23.69033 17.66544 1.000 47.30766 63 GLY B CA 1
ATOM 1145 C C . GLY B 2 50 ? 20.27422 -24.58312 16.44700 1.000 54.80922 63 GLY B C 1
ATOM 1146 O O . GLY B 2 50 ? 19.27281 -25.28220 16.25403 1.000 57.42088 63 GLY B O 1
ATOM 1147 N N . ILE B 2 51 ? 21.30990 -24.55824 15.61082 1.000 54.86272 64 ILE B N 1
ATOM 1148 C CA . ILE B 2 51 ? 21.37052 -25.36497 14.39842 1.000 53.66662 64 ILE B CA 1
ATOM 1149 C C . ILE B 2 51 ? 22.68665 -26.12841 14.39233 1.000 57.69967 64 ILE B C 1
ATOM 1150 O O . ILE B 2 51 ? 23.75392 -25.53885 14.59857 1.000 55.72066 64 ILE B O 1
ATOM 1155 N N . TRP B 2 52 ? 22.60979 -27.43529 14.15541 1.000 60.04265 65 TRP B N 1
ATOM 1156 C CA . TRP B 2 52 ? 23.77632 -28.30091 14.13947 1.000 64.28345 65 TRP B CA 1
ATOM 1157 C C . TRP B 2 52 ? 23.81479 -29.10398 12.84724 1.000 62.43281 65 TRP B C 1
ATOM 1158 O O . TRP B 2 52 ? 22.77945 -29.52295 12.32123 1.000 64.77393 65 TRP B O 1
ATOM 1169 N N . ASN B 2 53 ? 25.02385 -29.30117 12.34481 1.000 69.37617 66 ASN B N 1
ATOM 1170 C CA . ASN B 2 53 ? 25.30458 -30.10865 11.16978 1.000 75.89378 66 ASN B CA 1
ATOM 1171 C C . ASN B 2 53 ? 25.92414 -31.40958 11.65509 1.000 73.96143 66 ASN B C 1
ATOM 1172 O O . ASN B 2 53 ? 27.01141 -31.39747 12.24125 1.000 72.66630 66 ASN B O 1
ATOM 1177 N N . LEU B 2 54 ? 25.21752 -32.51860 11.45192 1.000 72.64597 67 LEU B N 1
ATOM 1178 C CA . LEU B 2 54 ? 25.64081 -33.82338 11.93783 1.000 80.98787 67 LEU B CA 1
ATOM 1179 C C . LEU B 2 54 ? 26.18604 -34.62146 10.76396 1.000 81.70044 67 LEU B C 1
ATOM 1180 O O . LEU B 2 54 ? 25.46157 -34.89606 9.79705 1.000 76.78763 67 LEU B O 1
ATOM 1185 N N . THR B 2 55 ? 27.46872 -34.96561 10.84702 1.000 86.43758 68 THR B N 1
ATOM 1186 C CA . THR B 2 55 ? 28.17045 -35.67088 9.79007 1.000 92.37688 68 THR B CA 1
ATOM 1187 C C . THR B 2 55 ? 28.35870 -37.13211 10.16829 1.000 100.75566 68 THR B C 1
ATOM 1188 O O . THR B 2 55 ? 27.55389 -37.69643 10.91752 1.000 101.15016 68 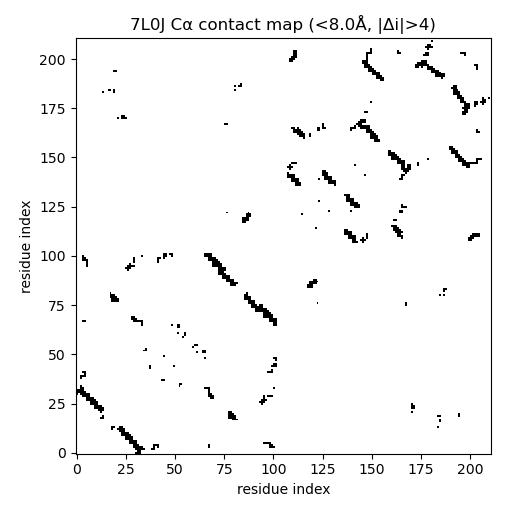THR B O 1
ATOM 1192 N N . GLN B 2 56 ? 29.43080 -37.74236 9.66176 1.000 107.07084 69 GLN B N 1
ATOM 1193 C CA . GLN B 2 56 ? 29.69468 -39.15188 9.92925 1.000 114.40330 69 GLN B CA 1
ATOM 1194 C C . GLN B 2 56 ? 29.81861 -39.40980 11.42726 1.000 116.94045 69 GLN B C 1
ATOM 1195 O O . GLN B 2 56 ? 29.02150 -40.15217 12.01306 1.000 126.06259 69 GLN B O 1
ATOM 1201 N N . ASP B 2 57 ? 30.80964 -38.79010 12.06887 1.000 107.52150 70 ASP B N 1
ATOM 1202 C CA . ASP B 2 57 ? 31.07731 -39.02119 13.48031 1.000 107.17883 70 ASP B CA 1
ATOM 1203 C C . ASP B 2 57 ? 31.09114 -37.75386 14.32173 1.000 105.39933 70 ASP B C 1
ATOM 1204 O O . ASP B 2 57 ? 31.34446 -37.83950 15.52880 1.000 106.50169 70 ASP B O 1
ATOM 1209 N N . ARG B 2 58 ? 30.82855 -36.58765 13.73697 1.000 97.97566 71 ARG B N 1
ATOM 1210 C CA . ARG B 2 58 ? 30.98053 -35.33149 14.45469 1.000 98.72955 71 ARG B CA 1
ATOM 1211 C C . ARG B 2 58 ? 29.77113 -34.43720 14.20798 1.000 89.83533 71 ARG B C 1
ATOM 1212 O O . ARG B 2 58 ? 28.92644 -34.70713 13.34804 1.000 87.04548 71 ARG B O 1
ATOM 1220 N N . ALA B 2 59 ? 29.68399 -33.37195 15.00519 1.000 88.37329 72 ALA B N 1
ATOM 1221 C CA . ALA B 2 59 ? 28.55647 -32.44505 14.97109 1.000 81.36577 72 ALA B CA 1
ATOM 1222 C C . ALA B 2 59 ? 29.08431 -31.02737 15.12974 1.000 77.29321 72 ALA B C 1
ATOM 1223 O O . ALA B 2 59 ? 29.70332 -30.70358 16.14813 1.000 67.69493 72 ALA B O 1
ATOM 1225 N N . GLN B 2 60 ? 28.83694 -30.18889 14.12824 1.000 78.62174 73 GLN B N 1
ATOM 1226 C CA . GLN B 2 60 ? 29.32351 -28.81528 14.09296 1.000 79.70278 73 GLN B CA 1
ATOM 1227 C C . GLN B 2 60 ? 28.17270 -27.84937 14.32807 1.000 72.16066 73 GLN B C 1
ATOM 1228 O O . GLN B 2 60 ? 27.14514 -27.93035 13.65227 1.000 71.28287 73 GLN B O 1
ATOM 1234 N N . VAL B 2 61 ? 28.35013 -26.92093 15.26431 1.000 68.65602 74 VAL B N 1
ATOM 1235 C CA . VAL B 2 61 ? 27.36785 -25.85746 15.42414 1.000 67.63176 74 VAL B CA 1
ATOM 1236 C C . VAL B 2 61 ? 27.46212 -24.91385 14.23224 1.000 65.71605 74 VAL B C 1
ATOM 1237 O O . VAL B 2 61 ? 28.55332 -24.46013 13.86343 1.000 71.97319 74 VAL B O 1
ATOM 1241 N N . GLU B 2 62 ? 26.32125 -24.63336 13.60235 1.000 60.89012 75 GLU B N 1
ATOM 1242 C CA . GLU B 2 62 ? 26.27337 -23.73985 12.45202 1.000 64.23841 75 GLU B CA 1
ATOM 1243 C C . GLU B 2 62 ? 25.73670 -22.35908 12.81074 1.000 70.03461 75 GLU B C 1
ATOM 1244 O O . GLU B 2 62 ? 26.34285 -21.34672 12.44908 1.000 68.72573 75 GLU B O 1
ATOM 1250 N N . MET B 2 63 ? 24.60728 -22.29551 13.51602 1.000 66.89783 76 MET B N 1
ATOM 1251 C CA . MET B 2 63 ? 24.01619 -21.02882 13.92325 1.000 58.60088 76 MET B CA 1
ATOM 1252 C C . MET B 2 63 ? 23.48131 -21.13665 15.34254 1.000 61.53559 76 MET B C 1
ATOM 1253 O O . MET B 2 63 ? 22.95171 -22.17851 15.74001 1.000 57.72288 76 MET B O 1
ATOM 1258 N N . GLN B 2 64 ? 23.62410 -20.04885 16.09627 1.000 59.58612 77 GLN B N 1
ATOM 1259 C CA . GLN B 2 64 ? 23.03151 -19.90914 17.41780 1.000 53.95415 77 GLN B CA 1
ATOM 1260 C C . GLN B 2 64 ? 22.62787 -18.45455 17.59738 1.000 59.67328 77 GLN B C 1
ATOM 1261 O O . GLN B 2 64 ? 23.37423 -17.54979 17.21330 1.000 58.90819 77 GLN B O 1
ATOM 1267 N N . GLY B 2 65 ? 21.44864 -18.23198 18.16947 1.000 52.82638 78 GLY B N 1
ATOM 1268 C CA . GLY B 2 65 ? 21.00723 -16.86368 18.38991 1.000 46.91733 78 GLY B CA 1
ATOM 1269 C C . GLY B 2 65 ? 19.57024 -16.79391 18.85570 1.000 51.70869 78 GLY B C 1
ATOM 1270 O O . GLY B 2 65 ? 19.06166 -17.71746 19.50247 1.000 53.13115 78 GLY B O 1
ATOM 1271 N N . CYS B 2 66 ? 18.92421 -15.68432 18.51473 1.000 48.42607 79 CYS B N 1
ATOM 1272 C CA . CYS B 2 66 ? 17.56913 -15.39279 18.95141 1.000 46.67002 79 CYS B CA 1
ATOM 1273 C C . CYS B 2 66 ? 16.56154 -15.77159 17.87552 1.000 47.71195 79 CYS B C 1
ATOM 1274 O O . CYS B 2 66 ? 16.86505 -15.77215 16.68024 1.000 46.87893 79 CYS B O 1
ATOM 1277 N N . ARG B 2 67 ? 15.35373 -16.09431 18.31749 1.000 46.80815 80 ARG B N 1
ATOM 1278 C CA . ARG B 2 67 ? 14.21803 -16.21704 17.42317 1.000 46.95523 80 ARG B CA 1
ATOM 1279 C C . ARG B 2 67 ? 13.56139 -14.85440 17.25554 1.000 46.06490 80 ARG B C 1
ATOM 1280 O O . ARG B 2 67 ? 13.68292 -13.97685 18.11350 1.000 55.02206 80 ARG B O 1
ATOM 1288 N N . ASP B 2 68 ? 12.87311 -14.67412 16.13397 1.000 47.05326 81 ASP B N 1
ATOM 1289 C CA . ASP B 2 68 ? 12.20034 -13.40823 15.88239 1.000 53.30411 81 ASP B CA 1
ATOM 1290 C C . ASP B 2 68 ? 10.80524 -13.34802 16.49082 1.000 52.54159 81 ASP B C 1
ATOM 1291 O O . ASP B 2 68 ? 10.19083 -12.27641 16.48512 1.000 57.86780 81 ASP B O 1
ATOM 1296 N N . SER B 2 69 ? 10.29944 -14.45970 17.01840 1.000 53.04256 82 SER B N 1
ATOM 1297 C CA . SER B 2 69 ? 9.01239 -14.48061 17.70129 1.000 57.18105 82 SER B CA 1
ATOM 1298 C C . SER B 2 69 ? 8.91981 -15.76663 18.51091 1.000 55.30802 82 SER B C 1
ATOM 1299 O O . SER B 2 69 ? 9.70237 -16.70115 18.32388 1.000 54.34186 82 SER B O 1
ATOM 1302 N N . ASP B 2 70 ? 7.94895 -15.79995 19.41997 1.000 60.37354 83 ASP B N 1
ATOM 1303 C CA . ASP B 2 70 ? 7.68828 -16.97735 20.24130 1.000 57.08003 83 ASP B CA 1
ATOM 1304 C C . ASP B 2 70 ? 6.71035 -17.87553 19.49204 1.000 55.39637 83 ASP B C 1
ATOM 1305 O O . ASP B 2 70 ? 5.51749 -17.56892 19.40536 1.000 59.12891 83 ASP B O 1
ATOM 1310 N N . GLU B 2 71 ? 7.21216 -18.97714 18.94905 1.000 55.10383 84 GLU B N 1
ATOM 1311 C CA . GLU B 2 71 ? 6.42379 -19.91252 18.16628 1.000 55.77804 84 GLU B CA 1
ATOM 1312 C C . GLU B 2 71 ? 6.38133 -21.27013 18.85683 1.000 55.89836 84 GLU B C 1
ATOM 1313 O O . GLU B 2 71 ? 7.20654 -21.55122 19.73412 1.000 58.43223 84 GLU B O 1
ATOM 1319 N N . PRO B 2 72 ? 5.41584 -22.12392 18.50808 1.000 59.96469 85 PRO B N 1
ATOM 1320 C CA . PRO B 2 72 ? 5.32479 -23.44366 19.14597 1.000 59.84403 85 PRO B CA 1
ATOM 1321 C C . PRO B 2 72 ? 6.65531 -24.18014 19.14062 1.000 59.25426 85 PRO B C 1
ATOM 1322 O O . PRO B 2 72 ? 7.34944 -24.24522 18.12341 1.000 60.63000 85 PRO B O 1
ATOM 1326 N N . GLY B 2 73 ? 7.00793 -24.73470 20.29992 1.000 60.13009 86 GLY B N 1
ATOM 1327 C CA . GLY B 2 73 ? 8.29678 -25.34774 20.53209 1.000 55.12525 86 GLY B CA 1
ATOM 1328 C C . GLY B 2 73 ? 9.21375 -24.51659 21.40017 1.000 63.16572 86 GLY B C 1
ATOM 1329 O O . GLY B 2 73 ? 10.17254 -25.05737 21.96788 1.000 62.34111 86 GLY B O 1
ATOM 1330 N N . CYS B 2 74 ? 8.93892 -23.21795 21.52563 1.000 62.32511 87 CYS B N 1
ATOM 1331 C CA . CYS B 2 74 ? 9.77210 -22.33028 22.32310 1.000 55.74637 87 CYS B CA 1
ATOM 1332 C C . CYS B 2 74 ? 9.54755 -22.49382 23.81979 1.000 61.34203 87 CYS B C 1
ATOM 1333 O O . CYS B 2 74 ? 10.40625 -22.08287 24.60806 1.000 62.25982 87 CYS B O 1
ATOM 1336 N N . GLU B 2 75 ? 8.42258 -23.08477 24.23038 1.000 65.09905 88 GLU B N 1
ATOM 1337 C CA . GLU B 2 75 ? 8.15171 -23.27861 25.64979 1.000 59.29568 88 GLU B CA 1
ATOM 1338 C C . GLU B 2 75 ? 9.08472 -24.29312 26.29668 1.000 57.41204 88 GLU B C 1
ATOM 1339 O O . GLU B 2 75 ? 9.07107 -24.41974 27.52549 1.000 61.71166 88 GLU B O 1
ATOM 1345 N N . SER B 2 76 ? 9.88256 -25.01378 25.51083 1.000 56.08085 89 SER B N 1
ATOM 1346 C CA . SER B 2 76 ? 10.83460 -25.95773 26.07770 1.000 52.14233 89 SER B CA 1
ATOM 1347 C C . SER B 2 76 ? 11.86785 -25.22443 26.91920 1.000 51.53612 89 SER B C 1
ATOM 1348 O O . SER B 2 76 ? 12.37997 -24.17312 26.52739 1.000 56.08277 89 SER B O 1
ATOM 1351 N N . LEU B 2 77 ? 12.17393 -25.78636 28.08646 1.000 53.12146 90 LEU B N 1
ATOM 1352 C CA . LEU B 2 77 ? 13.18467 -25.19453 28.95105 1.000 51.18983 90 LEU B CA 1
ATOM 1353 C C . LEU B 2 77 ? 14.60046 -25.51927 28.50086 1.000 54.03091 90 LEU B C 1
ATOM 1354 O O . LEU B 2 77 ? 15.54050 -24.83594 28.92020 1.000 58.02966 90 LEU B O 1
ATOM 1359 N N . HIS B 2 78 ? 14.77568 -26.53545 27.65890 1.000 53.67250 91 HIS B N 1
ATOM 1360 C CA . HIS B 2 78 ? 16.09669 -26.94920 27.21347 1.000 53.00796 91 HIS B CA 1
ATOM 1361 C C . HIS B 2 78 ? 16.03833 -27.31586 25.73790 1.000 57.93320 91 HIS B C 1
ATOM 1362 O O . HIS B 2 78 ? 14.96327 -27.45491 25.14793 1.000 62.28903 91 HIS B O 1
ATOM 1369 N N . CYS B 2 79 ? 17.21653 -27.47344 25.14320 1.000 52.82469 92 CYS B N 1
ATOM 1370 C CA . CYS B 2 79 ? 17.34482 -27.67531 23.70570 1.000 57.07516 92 CYS B CA 1
ATOM 1371 C C . CYS B 2 79 ? 17.24456 -29.16140 23.37763 1.000 64.13377 92 CYS B C 1
ATOM 1372 O O . CYS B 2 79 ? 18.10099 -29.95361 23.78712 1.000 62.87379 92 CYS B O 1
ATOM 1375 N N . ASP B 2 80 ? 16.19410 -29.53618 22.64231 1.000 67.92257 93 ASP B N 1
ATOM 1376 C CA . ASP B 2 80 ? 15.98130 -30.90616 22.17354 1.000 57.54579 93 ASP B CA 1
ATOM 1377 C C . ASP B 2 80 ? 15.92813 -30.88083 20.65147 1.000 56.45594 93 ASP B C 1
ATOM 1378 O O . ASP B 2 80 ? 14.85786 -30.66511 20.06038 1.000 54.73318 93 ASP B O 1
ATOM 1383 N N . PRO B 2 81 ? 17.05419 -31.09266 19.97573 1.000 57.95351 94 PRO B N 1
ATOM 1384 C CA . PRO B 2 81 ? 17.07709 -30.93780 18.51730 1.000 60.74447 94 PRO B CA 1
ATOM 1385 C C . PRO B 2 81 ? 16.34190 -32.06270 17.80543 1.000 61.15950 94 PRO B C 1
ATOM 1386 O O . PRO B 2 81 ? 16.28420 -33.20228 18.27376 1.000 68.01740 94 PRO B O 1
ATOM 1390 N N . SER B 2 82 ? 15.77473 -31.72039 16.65494 1.000 53.53303 95 SER B N 1
ATOM 1391 C CA . SER B 2 82 ? 15.10022 -32.65355 15.77123 1.000 60.92452 95 SER B CA 1
ATOM 1392 C C . SER B 2 82 ? 15.56516 -32.40939 14.34373 1.000 67.52694 95 SER B C 1
ATOM 1393 O O . SER B 2 82 ? 15.91872 -31.27962 13.98843 1.000 60.72361 95 SER B O 1
ATOM 1396 N N . PRO B 2 83 ? 15.58959 -33.44791 13.50656 1.000 64.77681 96 PRO B N 1
ATOM 1397 C CA . PRO B 2 83 ? 16.14139 -33.28452 12.15529 1.000 60.69396 96 PRO B CA 1
ATOM 1398 C C . PRO B 2 83 ? 15.25166 -32.38654 11.30997 1.000 63.67034 96 PRO B C 1
ATOM 1399 O O . PRO B 2 83 ? 14.02764 -32.53332 11.29969 1.000 71.59920 96 PRO B O 1
ATOM 1403 N N . ARG B 2 84 ? 15.87437 -31.44904 10.60365 1.000 60.98964 97 ARG B N 1
ATOM 1404 C CA . ARG B 2 84 ? 15.13809 -30.54793 9.73088 1.000 63.79728 97 ARG B CA 1
ATOM 1405 C C . ARG B 2 84 ? 15.59642 -30.57035 8.28444 1.000 61.22148 97 ARG B C 1
ATOM 1406 O O . ARG B 2 84 ? 14.78513 -30.28668 7.40047 1.000 65.38675 97 ARG B O 1
ATOM 1414 N N . ALA B 2 85 ? 16.85782 -30.89762 8.00851 1.000 64.41151 98 ALA B N 1
ATOM 1415 C CA . ALA B 2 85 ? 17.32561 -30.89654 6.62740 1.000 68.91865 98 ALA B CA 1
ATOM 1416 C C . ALA B 2 85 ? 18.23898 -32.08316 6.36977 1.000 68.42361 98 ALA B C 1
ATOM 1417 O O . ALA B 2 85 ? 18.90115 -32.59288 7.27314 1.000 68.46616 98 ALA B O 1
ATOM 1419 N N . HIS B 2 86 ? 18.28933 -32.49407 5.10426 1.000 69.80034 99 HIS B N 1
ATOM 1420 C CA . HIS B 2 86 ? 19.21492 -33.52237 4.63196 1.000 78.28944 99 HIS B CA 1
ATOM 1421 C C . HIS B 2 86 ? 19.91216 -32.96659 3.39620 1.000 79.13752 99 HIS B C 1
ATOM 1422 O O . HIS B 2 86 ? 19.54374 -33.29317 2.25929 1.000 81.83720 99 HIS B O 1
ATOM 1429 N N . PRO B 2 87 ? 20.92092 -32.10750 3.58207 1.000 79.81472 100 PRO B N 1
ATOM 1430 C CA . PRO B 2 87 ? 21.56500 -31.48021 2.41603 1.000 83.40314 100 PRO B CA 1
ATOM 1431 C C . PRO B 2 87 ? 22.35866 -32.45362 1.56473 1.000 83.58613 100 PRO B C 1
ATOM 1432 O O . PRO B 2 87 ? 22.47454 -32.24197 0.35133 1.000 86.82104 100 PRO B O 1
ATOM 1436 N N . SER B 2 88 ? 22.90969 -33.50563 2.15894 1.000 83.82279 101 SER B N 1
ATOM 1437 C CA . SER B 2 88 ? 23.68211 -34.50683 1.43911 1.000 85.48531 101 SER B CA 1
ATOM 1438 C C . SER B 2 88 ? 23.52226 -35.83432 2.16074 1.000 90.71656 101 SER B C 1
ATOM 1439 O O . SER B 2 88 ? 23.17223 -35.85865 3.34685 1.000 91.52542 101 SER B O 1
ATOM 1442 N N . PRO B 2 89 ? 23.76154 -36.95818 1.47531 1.000 93.55468 102 PRO B N 1
ATOM 1443 C CA . PRO B 2 89 ? 23.60392 -38.26634 2.13672 1.000 91.27633 102 PRO B CA 1
ATOM 1444 C C . PRO B 2 89 ? 24.45818 -38.44539 3.38653 1.000 88.25582 102 PRO B C 1
ATOM 1445 O O . PRO B 2 89 ? 24.17404 -39.35066 4.18097 1.000 89.60104 102 PRO B O 1
ATOM 1449 N N . GLY B 2 90 ? 25.48275 -37.61722 3.59340 1.000 82.50547 103 GLY B N 1
ATOM 1450 C CA . GLY B 2 90 ? 26.30020 -37.68450 4.78951 1.000 79.33479 103 GLY B CA 1
ATOM 1451 C C . GLY B 2 90 ? 26.14328 -36.54707 5.77488 1.000 85.96616 103 GLY B C 1
ATOM 1452 O O . GLY B 2 90 ? 26.93523 -36.46195 6.72439 1.000 82.82560 103 GLY B O 1
ATOM 1453 N N . SER B 2 91 ? 25.15699 -35.66699 5.59759 1.000 80.82793 104 SER B N 1
ATOM 1454 C CA . SER B 2 91 ? 24.96135 -34.53912 6.49996 1.000 85.22384 104 SER B CA 1
ATOM 1455 C C . SER B 2 91 ? 23.48193 -34.38265 6.81227 1.000 80.97981 104 SER B C 1
ATOM 1456 O O . SER B 2 91 ? 22.63952 -34.47576 5.91267 1.000 76.42689 104 SER B O 1
ATOM 1459 N N . THR B 2 92 ? 23.16901 -34.13984 8.08364 1.000 79.40444 105 THR B N 1
ATOM 1460 C CA . THR B 2 92 ? 21.79773 -33.87336 8.49910 1.000 75.40697 105 THR B CA 1
ATOM 1461 C C . THR B 2 92 ? 21.78335 -32.64302 9.39461 1.000 72.90802 105 THR B C 1
ATOM 1462 O O . THR B 2 92 ? 22.55536 -32.55835 10.35392 1.000 72.00941 105 THR B O 1
ATOM 1466 N N . LEU B 2 93 ? 20.92321 -31.68536 9.07002 1.000 72.03939 106 LEU B N 1
ATOM 1467 C CA . LEU B 2 93 ? 20.80451 -30.45823 9.84292 1.000 67.10030 106 LEU B CA 1
ATOM 1468 C C . LEU B 2 93 ? 19.68955 -30.61827 10.86809 1.000 62.37850 106 LEU B C 1
ATOM 1469 O O . LEU B 2 93 ? 18.53072 -30.86164 10.50019 1.000 61.56772 106 LEU B O 1
ATOM 1474 N N . PHE B 2 94 ? 20.05552 -30.48574 12.14524 1.000 63.23610 107 PHE B N 1
ATOM 1475 C CA . PHE B 2 94 ? 19.14589 -30.53741 13.28327 1.000 66.74240 107 PHE B CA 1
ATOM 1476 C C . PHE B 2 94 ? 18.95611 -29.13698 13.85273 1.000 64.18955 107 PHE B C 1
ATOM 1477 O O . PHE B 2 94 ? 19.91551 -28.37053 13.96471 1.000 61.29037 107 PHE B O 1
ATOM 1485 N N . THR B 2 95 ? 17.72083 -28.80205 14.22108 1.000 65.50060 108 THR B N 1
ATOM 1486 C CA . THR B 2 95 ? 17.42201 -27.50570 14.81243 1.000 55.97787 108 THR B CA 1
ATOM 1487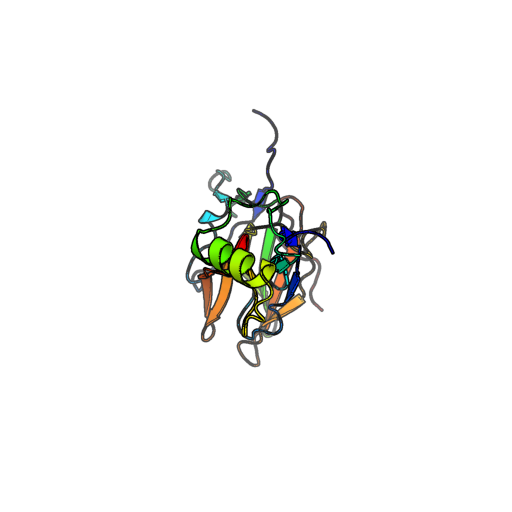 C C . THR B 2 95 ? 16.64066 -27.69350 16.10274 1.000 53.59900 108 THR B C 1
ATOM 1488 O O . THR B 2 95 ? 15.78580 -28.57803 16.19838 1.000 54.71097 108 THR B O 1
ATOM 1492 N N . CYS B 2 96 ? 16.93394 -26.85073 17.09048 1.000 56.96769 109 CYS B N 1
ATOM 1493 C CA . CYS B 2 96 ? 16.17765 -26.81845 18.33421 1.000 54.75111 109 CYS B CA 1
ATOM 1494 C C . CYS B 2 96 ? 15.83670 -25.37944 18.69172 1.000 59.61345 109 CYS B C 1
ATOM 1495 O O . CYS B 2 96 ? 16.55275 -24.44311 18.32887 1.000 56.80482 109 CYS B O 1
ATOM 1498 N N . SER B 2 97 ? 14.73132 -25.21642 19.41037 1.000 59.44843 110 SER B N 1
ATOM 1499 C CA . SER B 2 97 ? 14.32168 -23.93321 19.95615 1.000 46.71955 110 SER B CA 1
ATOM 1500 C C . SER B 2 97 ? 13.88413 -24.13806 21.39630 1.000 54.46926 110 SER B C 1
ATOM 1501 O O . SER B 2 97 ? 13.26511 -25.15387 21.72664 1.000 59.96231 110 SER B O 1
ATOM 1504 N N . CYS B 2 98 ? 14.21182 -23.17350 22.25024 1.000 50.25938 111 CYS B N 1
ATOM 1505 C CA . CYS B 2 98 ? 13.91216 -23.28823 23.66997 1.000 50.97334 111 CYS B CA 1
ATOM 1506 C C . CYS B 2 98 ? 13.75681 -21.89027 24.25225 1.000 49.81529 111 CYS B C 1
ATOM 1507 O O . CYS B 2 98 ? 14.06587 -20.89183 23.60347 1.000 52.35182 111 CYS B O 1
ATOM 1510 N N . GLY B 2 99 ? 13.26974 -21.82214 25.48860 1.000 47.77731 112 GLY B N 1
ATOM 1511 C CA . GLY B 2 99 ? 12.86239 -20.54049 26.03157 1.000 46.79435 112 GLY B CA 1
ATOM 1512 C C . GLY B 2 99 ? 13.48562 -20.12407 27.34720 1.000 44.89682 112 GLY B C 1
ATOM 1513 O O . GLY B 2 99 ? 12.83281 -19.46029 28.15756 1.000 48.22820 112 GLY B O 1
ATOM 1514 N N . THR B 2 100 ? 14.74133 -20.49200 27.57903 1.000 44.44892 113 THR B N 1
ATOM 1515 C CA . THR B 2 100 ? 15.46215 -20.04661 28.76113 1.000 48.78338 113 THR B CA 1
ATOM 1516 C C . THR B 2 100 ? 16.82962 -19.51850 28.35369 1.000 47.49861 113 THR B C 1
ATOM 1517 O O . THR B 2 100 ? 17.33598 -19.81543 27.26959 1.000 45.95788 113 THR B O 1
ATOM 1521 N N . ASP B 2 101 ? 17.42016 -18.72331 29.24315 1.000 47.29790 114 ASP B N 1
ATOM 1522 C CA . ASP B 2 101 ? 18.69375 -18.08261 28.94756 1.000 48.81984 114 ASP B CA 1
ATOM 1523 C C . ASP B 2 101 ? 19.76217 -19.12099 28.62910 1.000 55.04964 114 ASP B C 1
ATOM 1524 O O . ASP B 2 101 ? 19.93713 -20.09871 29.36339 1.000 53.50161 114 ASP B O 1
ATOM 1529 N N . PHE B 2 102 ? 20.46223 -18.90714 27.51345 1.000 56.58800 115 PHE B N 1
ATOM 1530 C CA . PHE B 2 102 ? 21.58692 -19.73126 27.07581 1.000 50.40824 115 PHE B CA 1
ATOM 1531 C C . PHE B 2 102 ? 21.19224 -21.18420 26.83738 1.000 50.96833 115 PHE B C 1
ATOM 1532 O O . PHE B 2 102 ? 22.05494 -22.06579 26.79942 1.000 56.41438 115 PHE B O 1
ATOM 1540 N N . CYS B 2 103 ? 19.89930 -21.45799 26.66609 1.000 51.04552 116 CYS B N 1
ATOM 1541 C CA . CYS B 2 103 ? 19.45975 -22.83163 26.46165 1.000 51.96493 116 CYS B CA 1
ATOM 1542 C C . CYS B 2 103 ? 19.91066 -23.39032 25.11891 1.000 58.67679 116 CYS B C 1
ATOM 1543 O O . CYS B 2 103 ? 19.95655 -24.61465 24.95758 1.000 58.48993 116 CYS B O 1
ATOM 1546 N N . ASN B 2 104 ? 20.23925 -22.52751 24.15572 1.000 57.12820 117 ASN B N 1
ATOM 1547 C CA . ASN B 2 104 ? 20.70296 -22.96385 22.84445 1.000 51.87133 117 ASN B CA 1
ATOM 1548 C C . ASN B 2 104 ? 22.19502 -23.25864 22.81297 1.000 53.75168 117 ASN B C 1
ATOM 1549 O O . ASN B 2 104 ? 22.74346 -23.46754 21.72556 1.000 56.58768 117 ASN B O 1
ATOM 1554 N N . ALA B 2 105 ? 22.85889 -23.27621 23.97120 1.000 53.59852 118 ALA B N 1
ATOM 1555 C CA . ALA B 2 105 ? 24.29302 -23.54401 24.00097 1.000 59.83978 118 ALA B CA 1
ATOM 1556 C C . ALA B 2 105 ? 24.60204 -24.93026 23.45107 1.000 69.98793 118 ALA B C 1
ATOM 1557 O O . ALA B 2 105 ? 25.43623 -25.08340 22.55154 1.000 74.43883 118 ALA B O 1
ATOM 1559 N N . ASN B 2 106 ? 23.92935 -25.95141 23.97139 1.000 67.74220 119 ASN B N 1
ATOM 1560 C CA . ASN B 2 106 ? 24.15454 -27.32110 23.53285 1.000 69.02335 119 ASN B CA 1
ATOM 1561 C C . ASN B 2 106 ? 22.93583 -28.15798 23.89914 1.000 69.04295 119 ASN B C 1
ATOM 1562 O O . ASN B 2 106 ? 21.98517 -27.67480 24.52115 1.000 69.11256 119 ASN B O 1
ATOM 1567 N N . TYR B 2 107 ? 22.97869 -29.42508 23.50493 1.000 69.88910 120 TYR B N 1
ATOM 1568 C CA . TYR B 2 107 ? 21.92992 -30.39304 23.77210 1.000 63.72184 120 TYR B CA 1
ATOM 1569 C C . TYR B 2 107 ? 22.51788 -31.57527 24.52962 1.000 71.84221 120 TYR B C 1
ATOM 1570 O O . TYR B 2 107 ? 23.73706 -31.74513 24.61088 1.000 74.56150 120 TYR B O 1
ATOM 1579 N N . SER B 2 108 ? 21.63190 -32.40272 25.08712 1.000 77.36341 121 SER B N 1
ATOM 1580 C CA . SER B 2 108 ? 22.08282 -33.57332 25.83337 1.000 78.50689 121 SER B CA 1
ATOM 1581 C C . SER B 2 108 ? 22.79617 -34.56196 24.91655 1.000 82.49684 121 SER B C 1
ATOM 1582 O O . SER B 2 108 ? 23.99518 -34.82208 25.07220 1.000 81.84940 121 SER B O 1
ATOM 1585 N N . HIS B 2 109 ? 22.07246 -35.11572 23.94520 1.000 77.47049 122 HIS B N 1
ATOM 1586 C CA . HIS B 2 109 ? 22.63407 -36.08162 23.00916 1.000 71.83998 122 HIS B CA 1
ATOM 1587 C C . HIS B 2 109 ? 21.66813 -36.27110 21.84943 1.000 69.33721 122 HIS B C 1
ATOM 1588 O O . HIS B 2 109 ? 20.45423 -36.10922 22.00299 1.000 74.45654 122 HIS B O 1
ATOM 1595 N N . LEU B 2 110 ? 22.22318 -36.61633 20.69177 1.000 68.69378 123 LEU B N 1
ATOM 1596 C CA . LEU B 2 110 ? 21.43668 -36.95498 19.50538 1.000 77.12833 123 LEU B CA 1
ATOM 1597 C C . LEU B 2 110 ? 21.79128 -38.37037 19.07724 1.000 75.68001 123 LEU B C 1
ATOM 1598 O O . LEU B 2 110 ? 22.77521 -38.57222 18.34268 1.000 68.96898 123 LEU B O 1
ATOM 1603 N N . PRO B 2 111 ? 21.02813 -39.38589 19.51071 1.000 80.55450 124 PRO B N 1
ATOM 1604 C CA . PRO B 2 111 ? 21.31680 -40.79299 19.21508 1.000 82.50474 124 PRO B CA 1
ATOM 1605 C C . PRO B 2 111 ? 21.19470 -41.11702 17.733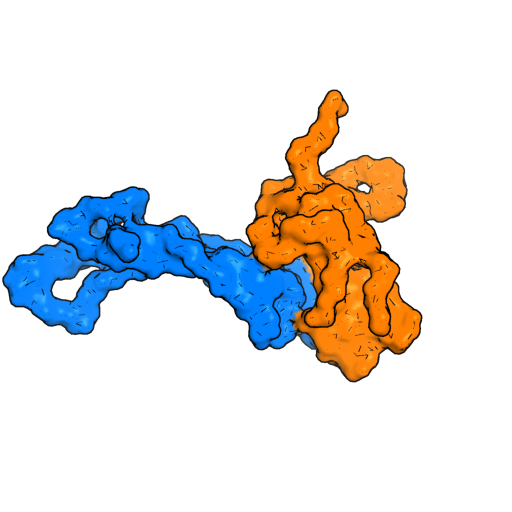07 1.000 70.47172 124 PRO B C 1
ATOM 1606 O O . PRO B 2 111 ? 22.22546 -41.15902 17.06277 1.000 85.89199 124 PRO B O 1
#

InterPro domains:
  IPR001839 Transforming growth factor-beta, C-terminal [PF00019] (462-559)
  IPR001839 Transforming growth factor-beta, C-terminal [PS51362] (441-560)
  IPR001839 Transforming growth factor-beta, C-terminal [SM00204] (462-560)
  IPR006799 Anti-Mullerian hormone, N-terminal [PF04709] (78-442)
  IPR017948 Transforming growth factor beta, conserved site [PS00250] (477-492)
  IPR021203 Muellerian-inhibiting factor [PIRSF037270] (8-560)
  IPR021203 Muellerian-inhibiting factor [PTHR15009] (1-560)
  IPR029034 Cystine-knot cytokine [G3DSA:2.10.90.10] (451-560)
  IPR029034 Cystine-knot cytokine [SSF57501] (452-559)

Radius of gyration: 21.95 Å; Cα contacts (8 Å, |Δi|>4): 515; chains: 2; bounding box: 67×44×45 Å

B-factor: mean 70.66, std 17.34, range [39.05, 135.18]